Protein AF-E0WHD3-F1 (afdb_monomer)

Radius of gyration: 22.83 Å; Cα contacts (8 Å, |Δi|>4): 129; chains: 1; bounding box: 60×36×59 Å

pLDDT: mean 87.27, std 15.18, range [42.47, 98.19]

Sequence (177 aa):
YIAAASDFKAIQDRIVKFAKEGRLGIFGNGYWGNKGYKLTPEQNLIGVAHYLKGLDVQRRMSKMHALFGGKSPHPQSIVVGGVTCVQDIQNPARIALFQELLRETNDFVKRAYLPDIYMAGTAYAAEATDASQSFHGTKHKGTLGEGVGGSGGGLLSYMSYGDFRLDDTGFYKSALF

InterPro domains:
  IPR001501 Nickel-dependent hydrogenase, large subunit [PF00374] (5-129)
  IPR029014 [NiFe]-hydrogenase, large subunit [G3DSA:1.10.645.10] (2-177)
  IPR029014 [NiFe]-hydrogenase, large subunit [SSF56762] (4-134)
  IPR050867 [NiFe]/[NiFeSe] hydrogenase large subunit [PTHR42958] (16-167)

Nearest PDB structures (foldseek):
  5a4m-assembly1_L  TM=8.940E-01  e=2.247E-07  Escherichia coli str. K-12 substr. MC4100
  4ue3-assembly1_MMM  TM=9.348E-01  e=5.293E-07  Escherichia coli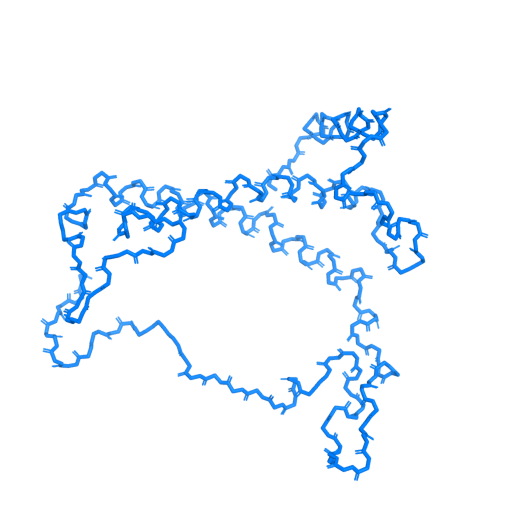 K-12
  6en9-assembly1_M  TM=8.917E-01  e=4.380E-06  Escherichia coli
  6g7m-assembly1_M  TM=8.377E-01  e=3.292E-06  Escherichia coli K-12
  5xvb-assembly1_L  TM=8.432E-01  e=6.533E-0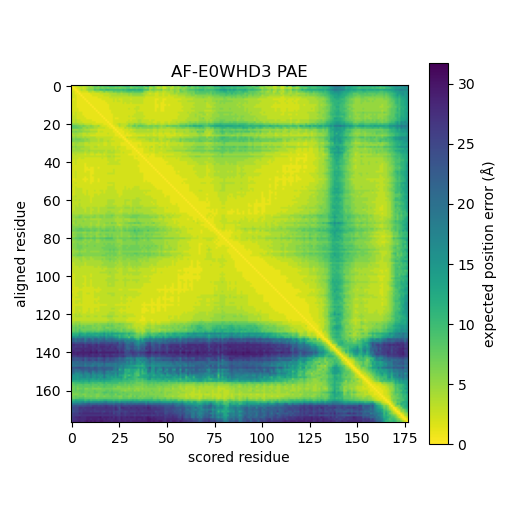6  Citrobacter sp. S-77

Mean predicted aligned error: 7.63 Å

Secondary structure (DSSP, 8-state):
----HHHHHHHHHHHHHHHHTS--GGGTT--TT-TT----HHHHHHHHHHHHHHHHHHHHHHHHHHHHHSSSSS-S-EETTEES-HHHHT-HHHHHHHHHHHHHHHHHIIIIIHHHHHHHHHHHHHHHT-GGG-----TTS-STTTTSGGG-GGGTS--------SS--TTS-PPP-

Solvent-accessible surface area (backbone atoms only — not comparable to full-atom values): 10648 Å² total; per-residue (Å²): 101,85,83,54,69,67,57,56,49,54,51,49,53,51,51,53,53,49,56,72,68,68,68,46,66,94,61,51,95,55,74,78,87,43,87,83,66,71,71,50,73,68,55,47,51,51,52,51,54,50,51,62,49,45,64,55,46,54,54,49,55,40,47,52,44,21,66,56,18,79,33,62,82,79,55,71,20,76,49,96,94,52,64,71,38,58,71,44,70,72,30,66,70,52,51,51,50,40,52,50,46,48,51,57,47,49,48,44,41,66,45,37,51,50,53,50,50,52,54,50,49,64,69,43,42,69,64,54,60,29,41,85,56,24,52,80,58,54,101,88,48,81,69,66,18,62,72,51,1,56,53,37,42,60,81,82,57,75,85,78,93,77,78,83,79,89,65,74,59,91,88,50,89,71,79,86,130

Structure (mmCIF, N/CA/C/O backbone):
data_AF-E0WHD3-F1
#
_entry.id   AF-E0WHD3-F1
#
loop_
_atom_site.group_PDB
_atom_site.id
_atom_site.type_symbol
_atom_site.label_atom_id
_atom_site.label_alt_id
_atom_site.label_comp_id
_atom_site.label_asym_id
_atom_site.label_entity_id
_atom_site.label_seq_id
_atom_site.pdbx_PDB_ins_code
_atom_site.Cartn_x
_atom_site.Cartn_y
_atom_site.Cartn_z
_atom_site.occupancy
_atom_site.B_iso_or_equiv
_atom_site.auth_seq_id
_atom_site.auth_comp_id
_atom_site.auth_asym_id
_atom_site.auth_atom_id
_atom_site.pdbx_PDB_model_num
ATOM 1 N N . TYR A 1 1 ? 2.901 -9.736 8.187 1.00 84.94 1 TYR A N 1
ATOM 2 C CA . TYR A 1 1 ? 4.160 -9.162 7.652 1.00 84.94 1 TYR A CA 1
ATOM 3 C C . TYR A 1 1 ? 4.984 -8.546 8.778 1.00 84.94 1 TYR A C 1
ATOM 5 O O . TYR A 1 1 ? 6.112 -8.976 8.977 1.00 84.94 1 TYR A O 1
ATOM 13 N N . ILE A 1 2 ? 4.410 -7.615 9.551 1.00 87.44 2 ILE A N 1
ATOM 14 C CA . ILE A 1 2 ? 4.883 -7.285 10.907 1.00 87.44 2 ILE A CA 1
ATOM 15 C C . ILE A 1 2 ? 4.317 -8.351 11.852 1.00 87.44 2 ILE A C 1
ATOM 17 O O . ILE A 1 2 ? 3.164 -8.749 11.679 1.00 87.44 2 ILE A O 1
ATOM 21 N N . ALA A 1 3 ? 5.127 -8.874 12.773 1.00 83.69 3 ALA A N 1
ATOM 22 C CA . ALA A 1 3 ? 4.718 -9.999 13.621 1.00 83.69 3 ALA A CA 1
ATOM 23 C C . ALA A 1 3 ? 5.261 -9.942 15.055 1.00 83.69 3 ALA A C 1
ATOM 25 O O . ALA A 1 3 ? 4.664 -10.546 15.942 1.00 83.69 3 ALA A O 1
ATOM 26 N N . ALA A 1 4 ? 6.364 -9.232 15.314 1.00 91.00 4 ALA A N 1
ATOM 27 C CA . ALA A 1 4 ? 6.920 -9.167 16.659 1.00 91.00 4 ALA A CA 1
ATOM 28 C C . ALA A 1 4 ? 6.126 -8.189 17.538 1.00 91.00 4 ALA A C 1
ATOM 30 O O . ALA A 1 4 ? 5.823 -7.065 17.135 1.00 91.00 4 ALA A O 1
ATOM 31 N N . ALA A 1 5 ? 5.836 -8.594 18.777 1.00 92.38 5 ALA A N 1
ATOM 32 C CA . ALA A 1 5 ? 5.147 -7.743 19.750 1.00 92.38 5 ALA A CA 1
ATOM 33 C C . ALA A 1 5 ? 5.912 -6.435 20.029 1.00 92.38 5 ALA A C 1
ATOM 35 O O . ALA A 1 5 ? 5.300 -5.384 20.215 1.00 92.38 5 ALA A O 1
ATOM 36 N N . SER A 1 6 ? 7.248 -6.483 19.994 1.00 95.25 6 SER A N 1
ATOM 37 C CA . SER A 1 6 ? 8.114 -5.307 20.110 1.00 95.25 6 SER A CA 1
ATOM 38 C C . SER A 1 6 ? 7.874 -4.282 19.001 1.00 95.25 6 SER A C 1
ATOM 40 O O . SER A 1 6 ? 7.873 -3.084 19.276 1.00 95.25 6 SER A O 1
ATOM 42 N N . ASP A 1 7 ? 7.620 -4.733 17.770 1.00 95.12 7 ASP A N 1
ATOM 43 C CA . ASP A 1 7 ? 7.391 -3.844 16.628 1.00 95.12 7 ASP A CA 1
ATOM 44 C C . ASP A 1 7 ? 6.055 -3.116 16.777 1.00 95.12 7 ASP A C 1
ATOM 46 O O . ASP A 1 7 ? 5.981 -1.895 16.633 1.00 95.12 7 ASP A O 1
ATOM 50 N N . PHE A 1 8 ? 4.999 -3.850 17.141 1.00 96.19 8 PHE A N 1
ATOM 51 C CA . PHE A 1 8 ? 3.692 -3.255 17.417 1.00 96.19 8 PHE A CA 1
ATOM 52 C C . PHE A 1 8 ? 3.748 -2.280 18.590 1.00 96.19 8 PHE A C 1
ATOM 54 O O . PHE A 1 8 ? 3.137 -1.212 18.523 1.00 96.19 8 PHE A O 1
ATOM 61 N N . LYS A 1 9 ? 4.523 -2.601 19.632 1.00 96.69 9 LYS A N 1
ATOM 62 C CA . LYS A 1 9 ? 4.722 -1.699 20.765 1.00 96.69 9 LYS A CA 1
ATOM 63 C C . LYS A 1 9 ? 5.420 -0.407 20.343 1.00 96.69 9 LYS A C 1
ATOM 65 O O . LYS A 1 9 ? 4.922 0.674 20.646 1.00 96.69 9 LYS A O 1
ATOM 70 N N . ALA A 1 10 ? 6.501 -0.501 19.572 1.00 96.75 10 ALA A N 1
ATOM 71 C CA . ALA A 1 10 ? 7.208 0.671 19.059 1.00 96.75 10 ALA A CA 1
ATOM 72 C C . ALA A 1 10 ? 6.309 1.554 18.172 1.00 96.75 10 ALA A C 1
ATOM 74 O O . ALA A 1 10 ? 6.348 2.784 18.260 1.00 96.75 10 ALA A O 1
ATOM 75 N N . ILE A 1 11 ? 5.461 0.939 17.343 1.00 96.75 11 ILE A N 1
ATOM 76 C CA . ILE A 1 11 ? 4.484 1.650 16.508 1.00 96.75 11 ILE A CA 1
ATOM 77 C C . ILE A 1 11 ? 3.426 2.337 17.373 1.00 96.75 11 ILE A C 1
ATOM 79 O O . ILE A 1 11 ? 3.158 3.522 17.172 1.00 96.75 11 ILE A O 1
ATOM 83 N N . GLN A 1 12 ? 2.864 1.636 18.359 1.00 96.56 12 GLN A N 1
ATOM 84 C CA . GLN A 1 12 ? 1.905 2.209 19.302 1.00 96.56 12 GLN A CA 1
ATOM 85 C C . GLN A 1 12 ? 2.506 3.413 20.035 1.00 96.56 12 GLN A C 1
ATOM 87 O O . GLN A 1 12 ? 1.883 4.472 20.085 1.00 96.56 12 GLN A O 1
ATOM 92 N N . ASP A 1 13 ? 3.730 3.288 20.548 1.00 97.75 13 ASP A N 1
ATOM 93 C CA . ASP A 1 13 ? 4.409 4.364 21.271 1.00 97.75 13 ASP A CA 1
ATOM 94 C C . ASP A 1 13 ? 4.660 5.577 20.366 1.00 97.75 13 ASP A C 1
ATOM 96 O O . ASP A 1 13 ? 4.455 6.722 20.781 1.00 97.75 13 ASP A O 1
ATOM 100 N N . ARG A 1 14 ? 5.014 5.346 19.094 1.00 96.50 14 ARG A N 1
ATOM 101 C CA . ARG A 1 14 ? 5.138 6.406 18.084 1.00 96.50 14 ARG A CA 1
ATOM 102 C C . ARG A 1 14 ? 3.805 7.118 17.834 1.00 96.50 14 ARG A C 1
ATOM 104 O O . ARG A 1 14 ? 3.796 8.347 17.766 1.00 96.50 14 ARG A O 1
ATOM 111 N N . ILE A 1 15 ? 2.698 6.380 17.716 1.00 94.94 15 ILE A N 1
ATOM 112 C CA . ILE A 1 15 ? 1.350 6.946 17.521 1.00 94.94 15 ILE A CA 1
ATOM 113 C C . ILE A 1 15 ? 0.931 7.764 18.745 1.00 94.94 15 ILE A C 1
ATOM 115 O O . ILE A 1 15 ? 0.479 8.897 18.602 1.00 94.94 15 ILE A O 1
ATOM 119 N N . VAL A 1 16 ? 1.126 7.226 19.952 1.00 95.81 16 VAL A N 1
ATOM 120 C CA . VAL A 1 16 ? 0.795 7.913 21.209 1.00 95.81 16 VAL A CA 1
ATOM 121 C C . VAL A 1 16 ? 1.602 9.197 21.351 1.00 95.81 16 VAL A C 1
ATOM 123 O O . VAL A 1 16 ? 1.042 10.232 21.711 1.00 95.81 16 VAL A O 1
ATOM 126 N N . LYS A 1 17 ? 2.903 9.159 21.046 1.00 96.88 17 LYS A N 1
ATOM 127 C CA . LYS A 1 17 ? 3.744 10.358 21.048 1.00 96.88 17 LYS A CA 1
ATOM 128 C C . LYS A 1 17 ? 3.211 11.400 20.064 1.00 96.88 17 LYS A C 1
ATOM 130 O O . LYS A 1 17 ? 3.003 12.537 20.468 1.00 96.88 17 LYS A O 1
ATOM 135 N N . PHE A 1 18 ? 2.937 11.001 18.821 1.00 95.44 18 PHE A N 1
ATOM 136 C CA . PHE A 1 18 ? 2.384 11.888 17.796 1.00 95.44 18 PHE A CA 1
ATOM 137 C C . PHE A 1 18 ? 1.052 12.519 18.235 1.00 95.44 18 PHE A C 1
ATOM 139 O O . PHE A 1 18 ? 0.865 13.725 18.104 1.00 95.44 18 PHE A O 1
ATOM 146 N N . ALA A 1 19 ? 0.150 11.731 18.826 1.00 94.19 19 ALA A N 1
ATOM 147 C CA . ALA A 1 19 ? -1.133 12.227 19.313 1.00 94.19 19 ALA A CA 1
ATOM 148 C C . ALA A 1 19 ? -0.980 13.234 20.467 1.00 94.19 19 ALA A C 1
ATOM 150 O O . ALA A 1 19 ? -1.669 14.254 20.497 1.00 94.19 19 ALA A O 1
ATOM 151 N N . LYS A 1 20 ? -0.040 12.986 21.391 1.00 95.88 20 LYS A N 1
ATOM 152 C CA . LYS A 1 20 ? 0.255 13.877 22.526 1.00 95.88 20 LYS A CA 1
ATOM 153 C C . LYS A 1 20 ? 0.829 15.232 22.112 1.00 95.88 20 LYS A C 1
ATOM 155 O O . LYS A 1 20 ? 0.697 16.185 22.870 1.00 95.88 20 LYS A O 1
ATOM 160 N N . GLU A 1 21 ? 1.430 15.346 20.929 1.00 94.94 21 GLU A N 1
ATOM 161 C CA . GLU A 1 21 ? 1.894 16.638 20.403 1.00 94.94 21 GLU A CA 1
ATOM 162 C C . GLU A 1 21 ? 0.740 17.583 20.015 1.00 94.94 21 GLU A C 1
ATOM 164 O O . GLU A 1 21 ? 0.988 18.750 19.716 1.00 94.94 21 GLU A O 1
ATOM 169 N N . GLY A 1 22 ? -0.509 17.102 19.963 1.00 90.12 22 GLY A N 1
ATOM 170 C CA . GLY A 1 22 ? -1.705 17.902 19.660 1.00 90.12 22 GLY A CA 1
ATOM 171 C C . GLY A 1 22 ? -1.852 18.327 18.192 1.00 90.12 22 GLY A C 1
ATOM 172 O O . GLY A 1 22 ? -2.927 18.743 17.768 1.00 90.12 22 GLY A O 1
ATOM 173 N N . ARG A 1 23 ? -0.803 18.176 17.375 1.00 93.38 23 ARG A N 1
ATOM 174 C CA . ARG A 1 23 ? -0.792 18.486 15.935 1.00 93.38 23 ARG A CA 1
ATOM 175 C C . ARG A 1 23 ? -1.121 17.241 15.115 1.00 93.38 23 ARG A C 1
ATOM 177 O O . ARG A 1 23 ? -0.262 16.672 14.450 1.00 93.38 23 ARG A O 1
ATOM 184 N N . LEU A 1 24 ? -2.386 16.827 15.160 1.00 93.19 24 LEU A N 1
ATOM 185 C CA . LEU A 1 24 ? -2.846 15.560 14.574 1.00 93.19 24 LEU A CA 1
ATOM 186 C C . LEU A 1 24 ? -2.788 15.497 13.036 1.00 93.19 24 LEU A C 1
ATOM 188 O O . LEU A 1 24 ? -2.906 14.412 12.469 1.00 93.19 24 LEU A O 1
ATOM 192 N N . GLY A 1 25 ? -2.596 16.629 12.350 1.00 94.44 25 GLY A N 1
ATOM 193 C CA . GLY A 1 25 ? -2.476 16.680 10.891 1.00 94.44 25 GLY A CA 1
ATOM 194 C C . GLY A 1 25 ? -3.680 16.037 10.201 1.00 94.44 25 GLY A C 1
ATOM 195 O O . GLY A 1 25 ? -4.820 16.385 10.498 1.00 94.44 25 GLY A O 1
ATOM 196 N N . ILE A 1 26 ? -3.420 15.053 9.333 1.00 93.44 26 ILE A N 1
ATOM 197 C CA . ILE A 1 26 ? -4.458 14.299 8.607 1.00 93.44 26 ILE A CA 1
ATOM 198 C C . ILE A 1 26 ? -5.407 13.498 9.516 1.00 93.44 26 ILE A C 1
ATOM 200 O O . ILE A 1 26 ? -6.435 13.025 9.047 1.00 93.44 26 ILE A O 1
ATOM 204 N N . PHE A 1 27 ? -5.080 13.338 10.802 1.00 94.38 27 PHE A N 1
ATOM 205 C CA . PHE A 1 27 ? -5.921 12.643 11.780 1.00 94.38 27 PHE A CA 1
ATOM 206 C C . PHE A 1 27 ? -6.767 13.599 12.638 1.00 94.38 27 PHE A C 1
ATOM 208 O O . PHE A 1 27 ? -7.570 13.142 13.456 1.00 94.38 27 PHE A O 1
ATOM 215 N N . GLY A 1 28 ? -6.595 14.917 12.483 1.00 93.44 28 GLY A N 1
ATOM 216 C CA . GLY A 1 28 ? -7.414 15.919 13.165 1.00 93.44 28 GLY A CA 1
ATOM 217 C C . GLY A 1 28 ? -8.857 15.908 12.657 1.00 93.44 28 GLY A C 1
ATOM 218 O O . GLY A 1 28 ? -9.087 15.736 11.465 1.00 93.44 28 GLY A O 1
ATOM 219 N N . ASN A 1 29 ? -9.827 16.087 13.561 1.00 92.38 29 ASN A N 1
ATOM 220 C CA . ASN A 1 29 ? -11.269 16.082 13.256 1.00 92.38 29 ASN A CA 1
ATOM 221 C C . ASN A 1 29 ? -11.767 14.833 12.496 1.00 92.38 29 ASN A C 1
ATOM 223 O O . ASN A 1 29 ? -12.755 14.897 11.768 1.00 92.38 29 ASN A O 1
ATOM 227 N N . GLY A 1 30 ? -11.094 13.691 12.663 1.00 93.19 30 GLY A N 1
ATOM 228 C CA . GLY A 1 30 ? -11.572 12.416 12.133 1.00 93.19 30 GLY A CA 1
ATOM 229 C C . GLY A 1 30 ? -12.798 11.894 12.889 1.00 93.19 30 GLY A C 1
ATOM 230 O O . GLY A 1 30 ? -13.063 12.283 14.025 1.00 93.19 30 GLY A O 1
ATOM 231 N N . TYR A 1 31 ? -13.516 10.946 12.285 1.00 96.19 31 TYR A N 1
ATOM 232 C CA . TYR A 1 31 ? -14.720 10.319 12.853 1.00 96.19 31 TYR A CA 1
ATOM 233 C C . TYR A 1 31 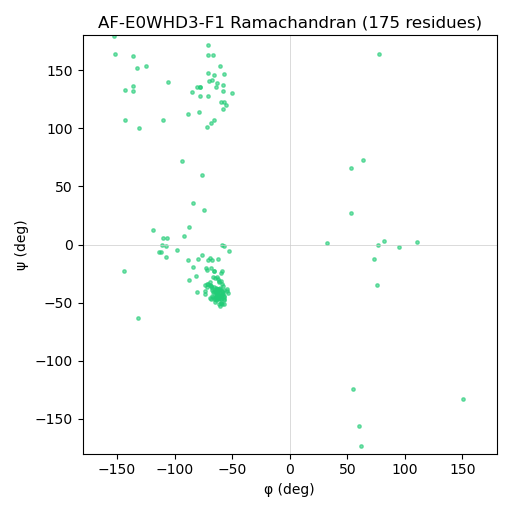? -14.427 9.311 13.984 1.00 96.19 31 TYR A C 1
ATOM 235 O O . TYR A 1 31 ? -15.133 8.317 14.139 1.00 96.19 31 TYR A O 1
ATOM 243 N N . TRP A 1 32 ? -13.348 9.503 14.743 1.00 94.75 32 TRP A N 1
ATOM 244 C CA . TRP A 1 32 ? -12.884 8.565 15.766 1.00 94.75 32 TRP A CA 1
ATOM 245 C C . TRP A 1 32 ? -13.967 8.316 16.826 1.00 94.75 32 TRP A C 1
ATOM 247 O O . TRP A 1 32 ? -14.586 9.254 17.320 1.00 94.75 32 TRP A O 1
ATOM 257 N N . GLY A 1 33 ? -14.213 7.046 17.161 1.00 94.25 33 GLY A N 1
ATOM 258 C CA . GLY A 1 33 ? -15.290 6.646 18.079 1.00 94.25 33 GLY A CA 1
ATOM 259 C C . GLY A 1 33 ? -16.683 6.538 17.443 1.00 94.25 33 GLY A C 1
ATOM 260 O O . GLY A 1 33 ? -17.646 6.240 18.148 1.00 94.25 33 GLY A O 1
ATOM 261 N N . ASN A 1 34 ? -16.817 6.751 16.129 1.00 96.31 34 ASN A N 1
ATOM 262 C CA . ASN A 1 34 ? -18.067 6.490 15.417 1.00 96.31 34 ASN A CA 1
ATOM 263 C C . ASN A 1 34 ? -18.487 5.014 15.572 1.00 96.31 34 ASN A C 1
ATOM 265 O O . ASN A 1 34 ? -17.657 4.116 15.439 1.00 96.31 34 ASN A O 1
ATOM 269 N N . LYS A 1 35 ? -19.785 4.769 15.810 1.00 94.00 35 LYS A N 1
ATOM 270 C CA . LYS A 1 35 ? -20.374 3.424 15.976 1.00 94.00 35 LYS A CA 1
ATOM 271 C C . LYS A 1 35 ? -20.171 2.508 14.765 1.00 94.00 35 LYS A C 1
ATOM 273 O O . LYS A 1 35 ? -20.232 1.294 14.909 1.00 94.00 35 LYS A O 1
ATOM 278 N N . GLY A 1 36 ? -19.951 3.094 13.593 1.00 91.94 36 GLY A N 1
ATOM 279 C CA . GLY A 1 36 ? -19.603 2.382 12.377 1.00 91.94 36 GLY A CA 1
ATOM 280 C C . GLY A 1 36 ? -18.213 1.755 12.423 1.00 91.94 36 GLY A C 1
ATOM 281 O O . GLY A 1 36 ? -17.983 0.826 11.677 1.00 91.94 36 GLY A O 1
ATOM 282 N N . TYR A 1 37 ? -17.283 2.175 13.288 1.00 95.81 37 TYR A N 1
ATOM 283 C CA . TYR A 1 37 ? -15.988 1.497 13.404 1.00 95.81 37 TYR A CA 1
ATOM 284 C C . TYR A 1 37 ? -16.101 0.215 14.231 1.00 95.81 37 TYR A C 1
ATOM 286 O O . TYR A 1 37 ? -16.348 0.259 15.434 1.00 95.81 37 TYR A O 1
ATOM 294 N N . LYS A 1 38 ? -15.880 -0.930 13.578 1.00 95.69 38 LYS A N 1
ATOM 295 C CA . LYS A 1 38 ? -16.105 -2.269 14.155 1.00 95.69 38 LYS A CA 1
ATOM 296 C C . LYS A 1 38 ? -14.843 -3.048 14.509 1.00 95.69 38 LYS A C 1
ATOM 298 O O . LYS A 1 38 ? 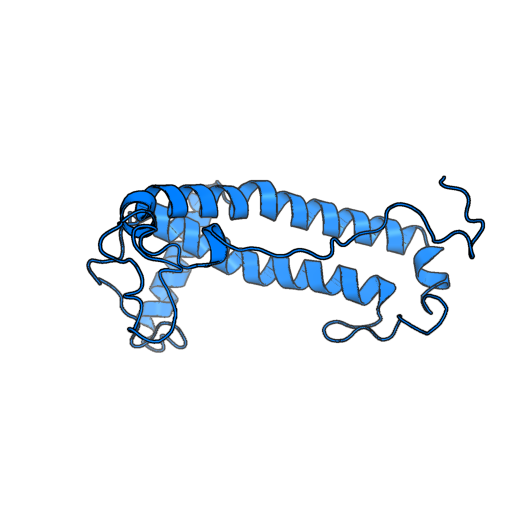-14.937 -4.087 15.156 1.00 95.69 38 LYS A O 1
ATOM 303 N N . LEU A 1 39 ? -13.674 -2.581 14.076 1.00 97.31 39 LEU A N 1
ATOM 304 C CA . LEU A 1 39 ? -12.410 -3.258 14.368 1.00 97.31 39 LEU A CA 1
ATOM 305 C C . LEU A 1 39 ? -12.046 -3.124 15.850 1.00 97.31 39 LEU A C 1
ATOM 307 O O . LEU A 1 39 ? -12.193 -2.045 16.432 1.00 97.31 39 LEU A O 1
ATOM 311 N N . THR A 1 40 ? -11.509 -4.192 16.444 1.00 97.31 40 THR A N 1
ATOM 312 C CA . THR A 1 40 ? -10.970 -4.143 17.813 1.00 97.31 40 THR A CA 1
ATOM 313 C C . THR A 1 40 ? -9.726 -3.242 17.886 1.00 97.31 40 THR A C 1
ATOM 315 O O . THR A 1 40 ? -9.113 -2.938 16.855 1.00 97.31 40 THR A O 1
ATOM 318 N N . PRO A 1 41 ? -9.296 -2.795 19.081 1.00 96.56 41 PRO A N 1
ATOM 319 C CA . PRO A 1 41 ? -8.057 -2.029 19.229 1.00 96.56 41 PRO A CA 1
ATOM 320 C C . PRO A 1 41 ? -6.822 -2.729 18.637 1.00 96.56 41 PRO A C 1
ATOM 322 O O . PRO A 1 41 ? -5.995 -2.078 17.999 1.00 96.56 41 PRO A O 1
ATOM 325 N N . GLU A 1 42 ? -6.717 -4.052 18.780 1.00 95.88 42 GLU A N 1
ATOM 326 C CA . GLU A 1 42 ? -5.619 -4.861 18.237 1.00 95.88 42 GLU A CA 1
ATOM 327 C C . GLU A 1 42 ? -5.651 -4.882 16.706 1.00 95.88 42 GLU A C 1
ATOM 329 O O . GLU A 1 42 ? -4.626 -4.665 16.060 1.00 95.88 42 GLU A O 1
ATOM 334 N N . GLN A 1 43 ? -6.835 -5.080 16.119 1.00 97.06 43 GLN A N 1
ATOM 335 C CA . GLN A 1 43 ? -7.026 -5.049 14.667 1.00 97.06 43 GLN A CA 1
ATOM 336 C C . GLN A 1 43 ? -6.705 -3.667 14.085 1.00 97.06 43 GLN A C 1
ATOM 338 O O . GLN A 1 43 ? -6.039 -3.568 13.055 1.00 97.06 43 GLN A O 1
ATOM 343 N N . ASN A 1 44 ? -7.111 -2.592 14.769 1.00 97.38 44 ASN A N 1
ATOM 344 C CA . ASN A 1 44 ? -6.745 -1.230 14.386 1.00 97.38 44 ASN A CA 1
ATOM 345 C C . ASN A 1 44 ? -5.227 -1.016 14.442 1.00 97.38 44 ASN A C 1
ATOM 347 O O . ASN A 1 44 ? -4.665 -0.422 13.524 1.00 97.38 44 ASN A O 1
ATOM 351 N N . LEU A 1 45 ? -4.542 -1.516 15.476 1.00 97.06 45 LEU A N 1
ATOM 352 C CA . LEU A 1 45 ? -3.086 -1.393 15.578 1.00 97.06 45 LEU A CA 1
ATOM 353 C C . LEU A 1 45 ? -2.367 -2.147 14.449 1.00 97.06 45 LEU A C 1
ATOM 355 O O . LEU A 1 45 ? -1.418 -1.608 13.880 1.00 97.06 45 LEU A O 1
ATOM 359 N N . ILE A 1 46 ? -2.840 -3.345 14.084 1.00 97.06 46 ILE A N 1
ATOM 360 C CA . ILE A 1 46 ? -2.339 -4.089 12.917 1.00 97.06 46 ILE A CA 1
ATOM 361 C C . ILE A 1 46 ? -2.540 -3.270 11.638 1.00 97.06 46 ILE A C 1
ATOM 363 O O . ILE A 1 46 ? -1.578 -3.038 10.903 1.00 97.06 46 ILE A O 1
ATOM 367 N N . GLY A 1 47 ? -3.756 -2.762 11.414 1.00 96.69 47 GLY A N 1
ATOM 368 C CA . GLY A 1 47 ? -4.082 -1.954 10.240 1.00 96.69 47 GLY A CA 1
ATOM 369 C C . GLY A 1 47 ? -3.225 -0.691 10.131 1.00 96.69 47 GLY A C 1
ATOM 370 O O . GLY A 1 47 ? -2.690 -0.397 9.065 1.00 96.69 47 GLY A O 1
ATOM 371 N N . VAL A 1 48 ? -3.008 0.034 11.233 1.00 96.00 48 VAL A N 1
ATOM 372 C CA . VAL A 1 48 ? -2.144 1.227 11.241 1.00 96.00 48 VAL A CA 1
ATOM 373 C C . VAL A 1 48 ? -0.676 0.858 11.010 1.00 96.00 48 VAL A C 1
ATOM 375 O O . VAL A 1 48 ? 0.027 1.557 10.277 1.00 96.00 48 VAL A O 1
ATOM 378 N N . ALA A 1 49 ? -0.198 -0.245 11.589 1.00 97.12 49 ALA A N 1
ATOM 379 C CA . ALA A 1 49 ? 1.164 -0.722 11.369 1.00 97.12 49 ALA A CA 1
ATOM 380 C C . ALA A 1 49 ? 1.419 -1.024 9.882 1.00 97.12 49 ALA A C 1
ATOM 382 O O . ALA A 1 49 ? 2.414 -0.564 9.309 1.00 97.12 49 ALA A O 1
ATOM 383 N N . HIS A 1 50 ? 0.497 -1.736 9.232 1.00 97.88 50 HIS A N 1
ATOM 384 C CA . HIS A 1 50 ? 0.580 -2.018 7.802 1.00 97.88 50 HIS A CA 1
ATOM 385 C C . HIS A 1 50 ? 0.335 -0.778 6.932 1.00 97.88 50 HIS A C 1
ATOM 387 O O . HIS A 1 50 ? 1.020 -0.632 5.923 1.00 97.88 50 HIS A O 1
ATOM 393 N N . TYR A 1 51 ? -0.529 0.161 7.335 1.00 96.88 51 TYR A N 1
ATOM 394 C CA . TYR A 1 51 ? -0.703 1.453 6.657 1.00 96.88 51 TYR A CA 1
ATOM 395 C C . TYR A 1 51 ? 0.619 2.224 6.577 1.00 96.88 51 TYR A C 1
ATOM 397 O O . TYR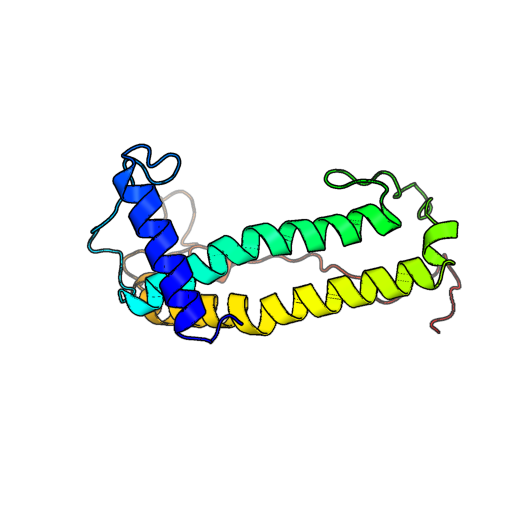 A 1 51 ? 1.052 2.622 5.494 1.00 96.88 51 TYR A O 1
ATOM 405 N N . LEU A 1 52 ? 1.309 2.377 7.714 1.00 95.50 52 LEU A N 1
ATOM 406 C CA . LEU A 1 52 ? 2.598 3.068 7.765 1.00 95.50 52 LEU A CA 1
ATOM 407 C C . LEU A 1 52 ? 3.652 2.351 6.920 1.00 95.50 52 LEU A C 1
ATOM 409 O O . LEU A 1 52 ? 4.419 3.007 6.218 1.00 95.50 52 LEU A O 1
ATOM 413 N N . LYS A 1 53 ? 3.667 1.013 6.932 1.00 95.94 53 LYS A N 1
ATOM 414 C CA . LYS A 1 53 ? 4.579 0.240 6.084 1.00 95.94 53 LYS A CA 1
ATOM 415 C C . LYS A 1 53 ? 4.241 0.361 4.596 1.00 95.94 53 LYS A C 1
ATOM 417 O O . LYS A 1 53 ? 5.150 0.421 3.768 1.00 95.94 53 LYS A O 1
ATOM 422 N N . GLY A 1 54 ? 2.959 0.437 4.252 1.00 97.25 54 GLY A N 1
ATOM 423 C CA . GLY A 1 54 ? 2.474 0.615 2.886 1.00 97.25 54 GLY A CA 1
ATOM 424 C C . GLY A 1 54 ? 3.022 1.883 2.232 1.00 97.25 54 GLY A C 1
ATOM 425 O O . GLY A 1 54 ? 3.383 1.849 1.056 1.00 97.25 54 GLY A O 1
ATOM 426 N N . LEU A 1 55 ? 3.195 2.963 3.005 1.00 96.44 55 LEU A N 1
ATOM 427 C CA . LEU A 1 55 ? 3.815 4.210 2.533 1.00 96.44 55 LEU A CA 1
ATOM 428 C C . LEU A 1 55 ? 5.270 4.023 2.070 1.00 96.44 55 LEU A C 1
ATOM 430 O O . LEU A 1 55 ? 5.702 4.696 1.134 1.00 96.44 55 LEU A O 1
ATOM 434 N N . ASP A 1 56 ? 6.018 3.089 2.659 1.00 95.06 56 ASP A N 1
ATOM 435 C CA . ASP A 1 56 ? 7.366 2.745 2.193 1.00 95.06 56 ASP A CA 1
ATOM 436 C C . ASP A 1 56 ? 7.324 1.798 0.986 1.00 95.06 56 ASP A C 1
ATOM 438 O O . ASP A 1 56 ? 8.091 1.953 0.030 1.00 95.06 56 ASP A O 1
ATOM 442 N N . VAL A 1 57 ? 6.416 0.818 1.010 1.00 97.19 57 VAL A N 1
ATOM 443 C CA . VAL A 1 57 ? 6.286 -0.205 -0.040 1.00 97.19 57 VAL A CA 1
ATOM 444 C C . VAL A 1 57 ? 5.844 0.413 -1.370 1.00 97.19 57 VAL A C 1
ATOM 446 O O . VAL A 1 57 ? 6.423 0.100 -2.409 1.00 97.19 57 VAL A O 1
ATOM 449 N N . GLN A 1 58 ? 4.909 1.366 -1.366 1.00 96.81 58 GLN A N 1
ATOM 450 C CA . GLN A 1 58 ? 4.485 2.059 -2.593 1.00 96.81 58 GLN A CA 1
ATOM 451 C C . GLN A 1 58 ? 5.639 2.828 -3.266 1.00 96.81 58 GLN A C 1
ATOM 453 O O . GLN A 1 58 ? 5.749 2.871 -4.496 1.00 96.81 58 GLN A O 1
ATOM 458 N N . ARG A 1 59 ? 6.591 3.348 -2.474 1.00 96.69 59 ARG A N 1
ATOM 459 C CA . ARG A 1 59 ? 7.808 3.978 -3.006 1.00 96.69 59 ARG A CA 1
ATOM 460 C C . ARG A 1 59 ? 8.709 2.947 -3.690 1.00 96.69 59 ARG A C 1
ATOM 462 O O . ARG A 1 59 ? 9.328 3.267 -4.704 1.00 96.69 59 ARG A O 1
ATOM 469 N N . ARG A 1 60 ? 8.800 1.721 -3.161 1.00 96.94 60 ARG A N 1
ATOM 470 C CA . ARG A 1 60 ? 9.544 0.609 -3.788 1.00 96.94 60 ARG A CA 1
ATOM 471 C C . ARG A 1 60 ? 8.916 0.214 -5.125 1.00 96.94 60 ARG A C 1
ATOM 473 O O . ARG A 1 60 ? 9.641 0.119 -6.110 1.00 96.94 60 ARG A O 1
ATOM 480 N N . MET A 1 61 ? 7.588 0.112 -5.186 1.00 96.62 61 MET A N 1
ATOM 481 C CA . MET A 1 61 ? 6.853 -0.130 -6.438 1.00 96.62 61 MET A CA 1
ATOM 482 C C . MET A 1 61 ? 7.121 0.976 -7.473 1.00 96.62 61 MET A C 1
ATOM 484 O O . MET A 1 61 ? 7.429 0.695 -8.627 1.00 96.62 61 MET A O 1
ATOM 488 N N . SER A 1 62 ? 7.132 2.245 -7.054 1.00 97.31 62 SER A N 1
ATOM 489 C CA . SER A 1 62 ? 7.467 3.369 -7.944 1.00 97.31 62 SER A CA 1
ATOM 490 C C . SER A 1 62 ? 8.893 3.307 -8.511 1.00 97.31 62 SER A C 1
ATOM 492 O O . SER A 1 62 ? 9.134 3.777 -9.622 1.00 97.31 62 SER A O 1
ATOM 494 N N . LYS A 1 63 ? 9.853 2.709 -7.791 1.00 97.12 63 LYS A N 1
ATOM 495 C CA . LYS A 1 63 ? 11.213 2.497 -8.316 1.00 97.12 63 LYS A CA 1
ATOM 496 C C . LYS A 1 63 ? 11.238 1.472 -9.443 1.00 97.12 63 LYS A C 1
ATOM 498 O O . LYS A 1 63 ? 11.997 1.668 -10.385 1.00 97.12 63 LYS A O 1
ATOM 503 N N . MET A 1 64 ? 10.407 0.429 -9.378 1.00 97.00 64 MET A N 1
ATOM 504 C CA . MET A 1 64 ? 10.287 -0.542 -10.472 1.00 97.00 64 MET A CA 1
ATOM 505 C C . MET A 1 64 ? 9.879 0.149 -11.773 1.00 97.00 64 MET A C 1
ATOM 507 O O . MET A 1 64 ? 10.455 -0.116 -12.822 1.00 97.00 64 MET A O 1
ATOM 511 N N . HIS A 1 65 ? 8.952 1.104 -11.681 1.00 95.88 65 HIS A N 1
ATOM 512 C CA . HIS A 1 65 ? 8.555 1.927 -12.815 1.00 95.88 65 HIS A CA 1
ATOM 513 C C . HIS A 1 65 ? 9.711 2.790 -13.337 1.00 95.88 65 HIS A C 1
ATOM 515 O O . HIS A 1 65 ? 9.951 2.849 -14.538 1.00 95.88 65 HIS A O 1
ATOM 521 N N . ALA A 1 66 ? 10.477 3.417 -12.441 1.00 96.81 66 ALA A N 1
ATOM 522 C CA . ALA A 1 66 ? 11.608 4.260 -12.819 1.00 96.81 66 ALA A CA 1
ATOM 523 C C . ALA A 1 66 ? 12.770 3.484 -13.468 1.00 96.81 66 ALA A C 1
ATOM 525 O O . ALA A 1 66 ? 13.474 4.067 -14.288 1.00 96.81 66 ALA A O 1
ATOM 526 N N . LEU A 1 67 ? 12.959 2.192 -13.158 1.00 96.94 67 LEU A N 1
ATOM 527 C CA . LEU A 1 67 ? 14.020 1.369 -13.762 1.00 96.94 67 LEU A CA 1
ATOM 528 C C . LEU A 1 67 ? 13.906 1.283 -15.284 1.00 96.94 67 LEU A C 1
ATOM 530 O O . LEU A 1 67 ? 14.921 1.360 -15.963 1.00 96.94 67 LEU A O 1
ATOM 534 N N . PHE A 1 68 ? 12.683 1.152 -15.800 1.00 96.94 68 PHE A N 1
ATOM 535 C CA . PHE A 1 68 ? 12.428 1.049 -17.239 1.00 96.94 68 PHE A CA 1
ATOM 536 C C . PHE A 1 68 ? 11.709 2.271 -17.809 1.00 96.94 68 PHE A C 1
ATOM 538 O O . PHE A 1 68 ? 11.526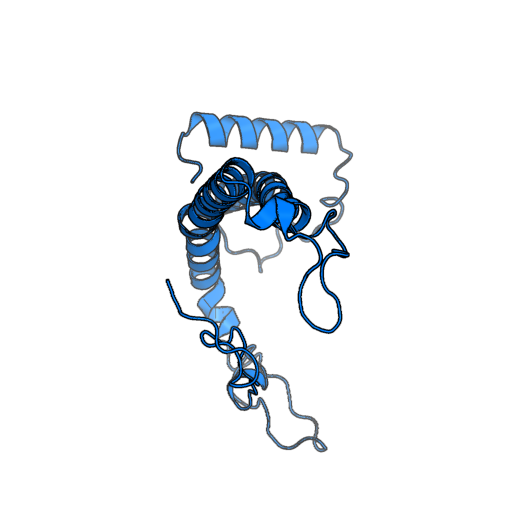 2.349 -19.016 1.00 96.94 68 PHE A O 1
ATOM 545 N N . GLY A 1 69 ? 11.271 3.208 -16.967 1.00 95.50 69 GLY A N 1
ATOM 546 C CA . GLY A 1 69 ? 10.501 4.400 -17.336 1.00 95.50 69 GLY A CA 1
ATOM 547 C C . GLY A 1 69 ? 11.228 5.726 -17.123 1.00 95.50 69 GLY A C 1
ATOM 548 O O . GLY A 1 69 ? 10.683 6.778 -17.465 1.00 95.50 69 GLY A O 1
ATOM 549 N N . GLY A 1 70 ? 12.420 5.699 -16.518 1.00 95.31 70 GLY A N 1
ATOM 550 C CA . GLY A 1 70 ? 13.228 6.866 -16.149 1.00 95.31 70 GLY A CA 1
ATOM 551 C C . GLY A 1 70 ? 12.721 7.619 -14.913 1.00 95.31 70 GLY A C 1
ATOM 552 O O . GLY A 1 70 ? 13.523 8.112 -14.121 1.00 95.31 70 GLY A O 1
ATOM 553 N N . LYS A 1 71 ? 11.399 7.690 -14.704 1.00 96.06 71 LYS A N 1
ATOM 554 C CA . LYS A 1 71 ? 10.769 8.341 -13.544 1.00 96.06 71 LYS A CA 1
ATOM 555 C C . LYS A 1 71 ? 9.409 7.734 -13.186 1.00 96.06 71 LYS A C 1
ATOM 557 O O . LYS A 1 71 ? 8.792 7.043 -13.991 1.00 96.06 71 LYS A O 1
ATOM 562 N N . SER A 1 72 ? 8.944 8.040 -11.977 1.00 95.62 72 SER A N 1
ATOM 563 C CA . SER A 1 72 ? 7.577 7.791 -11.510 1.00 95.62 72 SER A CA 1
ATOM 564 C C . SER A 1 72 ? 7.136 8.958 -10.613 1.00 95.62 72 SER A C 1
ATOM 566 O O . SER A 1 72 ? 7.919 9.335 -9.735 1.00 95.62 72 SER A O 1
ATOM 568 N N . PRO A 1 73 ? 5.930 9.533 -10.788 1.00 95.31 73 PRO A N 1
ATOM 569 C CA . PRO A 1 73 ? 4.927 9.219 -11.816 1.00 95.31 73 PRO A CA 1
ATOM 570 C C . PRO A 1 73 ? 5.334 9.676 -13.238 1.00 95.31 73 PRO A C 1
ATOM 572 O O . PRO A 1 73 ? 6.321 10.390 -13.413 1.00 95.31 73 PRO A O 1
ATOM 575 N N . HIS A 1 74 ? 4.547 9.274 -14.247 1.00 96.12 74 HIS A N 1
ATOM 576 C CA . HIS A 1 74 ? 4.688 9.625 -15.675 1.00 96.12 74 HIS A CA 1
ATOM 577 C C . HIS A 1 74 ? 5.979 9.129 -16.361 1.00 96.12 74 HIS A C 1
ATOM 579 O O . HIS A 1 74 ? 6.849 9.943 -16.686 1.00 96.12 74 HIS A O 1
ATOM 585 N N . PRO A 1 75 ? 6.109 7.821 -16.637 1.00 95.38 75 PRO A N 1
ATOM 586 C CA . PRO A 1 75 ? 7.266 7.279 -17.350 1.00 95.38 75 PRO A CA 1
ATOM 587 C C . PRO A 1 75 ? 7.372 7.906 -18.744 1.00 95.38 75 PRO A C 1
ATOM 589 O O . PRO A 1 75 ? 6.372 8.328 -19.323 1.00 95.38 75 PRO A O 1
ATOM 592 N N . GLN A 1 76 ? 8.581 7.968 -19.292 1.00 94.94 76 GLN A N 1
ATOM 593 C CA . GLN A 1 76 ? 8.831 8.523 -20.634 1.00 94.94 76 GLN A CA 1
ATOM 594 C C . GLN A 1 76 ? 9.429 7.485 -21.587 1.00 94.94 76 GLN A C 1
ATOM 596 O O . GLN A 1 76 ? 9.933 7.837 -22.649 1.00 94.94 76 GLN A O 1
ATOM 601 N N . SER A 1 77 ? 9.416 6.207 -21.200 1.00 95.69 77 SER A N 1
ATOM 602 C CA . SER A 1 77 ? 10.010 5.156 -22.020 1.00 95.69 77 SER A CA 1
ATOM 603 C C . SER A 1 77 ? 9.093 4.618 -23.104 1.00 95.69 77 SER A C 1
ATOM 605 O O . SER A 1 77 ? 9.595 4.034 -24.053 1.00 95.69 77 SER A O 1
ATOM 607 N N . ILE A 1 78 ? 7.778 4.808 -22.992 1.00 94.44 78 ILE A N 1
ATOM 608 C CA . ILE A 1 78 ? 6.810 4.317 -23.976 1.00 94.44 78 ILE A CA 1
ATOM 609 C C . ILE A 1 78 ? 6.819 5.243 -25.192 1.00 94.44 78 ILE A C 1
ATOM 611 O O . ILE A 1 78 ? 6.640 6.454 -25.059 1.00 94.44 78 ILE A O 1
ATOM 615 N N . VAL A 1 79 ? 6.986 4.662 -26.376 1.00 94.25 79 VAL A N 1
ATOM 616 C CA . VAL A 1 79 ? 6.944 5.360 -27.665 1.00 94.25 79 VAL A CA 1
ATOM 617 C C . VAL A 1 79 ? 6.127 4.553 -28.669 1.00 94.25 79 VAL A C 1
ATOM 619 O O . VAL A 1 79 ? 5.894 3.357 -28.491 1.00 94.25 79 VAL A O 1
ATOM 622 N N . VAL A 1 80 ? 5.688 5.191 -29.756 1.00 93.31 80 VAL A N 1
ATOM 623 C CA . VAL A 1 80 ? 5.066 4.452 -30.863 1.00 93.31 80 VAL A CA 1
ATOM 624 C C . VAL A 1 80 ? 6.080 3.439 -31.401 1.00 93.31 80 VAL A C 1
ATOM 626 O O . VAL A 1 80 ? 7.184 3.812 -31.788 1.00 93.31 80 VAL A O 1
ATOM 629 N N . GLY A 1 81 ? 5.701 2.159 -31.400 1.00 89.56 81 GLY A N 1
ATOM 630 C CA . GLY A 1 81 ? 6.550 1.050 -31.839 1.00 89.56 81 GLY A CA 1
ATOM 631 C C . GLY A 1 81 ? 7.326 0.322 -30.733 1.00 89.56 81 GLY A C 1
ATOM 632 O O . GLY A 1 81 ? 7.999 -0.653 -31.055 1.00 89.56 81 GLY A O 1
ATOM 633 N N . GLY A 1 82 ? 7.236 0.732 -29.460 1.00 90.56 82 GLY A N 1
ATOM 634 C CA . GLY A 1 82 ? 7.830 -0.019 -28.346 1.00 90.56 82 GLY A CA 1
ATOM 635 C C . GLY A 1 82 ? 8.269 0.848 -27.166 1.00 90.56 82 GLY A C 1
ATOM 636 O O . GLY A 1 82 ? 7.519 1.696 -26.681 1.00 90.56 82 GLY A O 1
ATOM 637 N N . VAL A 1 83 ? 9.494 0.612 -26.683 1.00 94.88 83 VAL A N 1
ATOM 638 C CA . VAL A 1 83 ? 10.080 1.319 -25.535 1.00 94.88 83 VAL A CA 1
ATOM 639 C C . VAL A 1 83 ? 11.505 1.803 -25.809 1.00 94.88 83 VAL A C 1
ATOM 641 O O . VAL A 1 83 ? 12.242 1.189 -26.575 1.00 94.88 83 VAL A O 1
ATOM 644 N N . THR A 1 84 ? 11.924 2.886 -25.153 1.00 96.38 84 THR A N 1
ATOM 645 C CA . THR A 1 84 ? 13.269 3.474 -25.307 1.00 96.38 84 THR A CA 1
ATOM 646 C C . THR A 1 84 ? 14.323 2.881 -24.365 1.00 96.38 84 THR A C 1
ATOM 648 O O . THR A 1 84 ? 15.517 3.074 -24.578 1.00 96.38 84 THR A O 1
ATOM 651 N N . CYS A 1 85 ? 13.920 2.122 -23.342 1.00 95.94 85 CYS A N 1
ATOM 652 C CA . CYS A 1 85 ? 14.787 1.588 -22.282 1.00 95.94 85 CYS A CA 1
ATOM 653 C C . CYS A 1 85 ? 15.513 0.274 -22.648 1.00 95.94 85 CYS A C 1
ATOM 655 O O . CYS A 1 85 ? 15.721 -0.591 -21.799 1.00 95.94 85 CYS A O 1
ATOM 657 N N . VAL A 1 86 ? 15.922 0.114 -23.912 1.00 95.31 86 VAL A N 1
ATOM 658 C CA . VAL A 1 86 ? 16.527 -1.131 -24.432 1.00 95.31 86 VAL A CA 1
ATOM 659 C C . VAL A 1 86 ? 17.790 -1.525 -23.658 1.00 95.31 86 VAL A C 1
ATOM 661 O O . VAL A 1 86 ? 17.953 -2.688 -23.293 1.00 95.31 86 VAL A O 1
ATOM 664 N N . GLN A 1 87 ? 18.657 -0.557 -23.346 1.00 95.44 87 GLN A N 1
ATOM 665 C CA . GLN A 1 87 ? 19.891 -0.810 -22.592 1.00 95.44 87 GLN A CA 1
ATOM 666 C C . GLN A 1 87 ? 19.620 -1.271 -21.154 1.00 95.44 87 GLN A C 1
ATOM 668 O O . GLN A 1 87 ? 20.335 -2.130 -20.645 1.00 95.44 87 GLN A O 1
ATOM 673 N N . ASP A 1 88 ? 18.584 -0.736 -20.500 1.00 95.69 88 ASP A N 1
ATOM 674 C CA . ASP A 1 88 ? 18.209 -1.156 -19.148 1.00 95.69 88 ASP A CA 1
ATOM 675 C C . ASP A 1 88 ? 17.586 -2.558 -19.146 1.00 95.69 88 ASP A C 1
ATOM 677 O O . ASP A 1 88 ? 17.861 -3.338 -18.237 1.00 95.69 88 ASP A O 1
ATOM 681 N N . ILE A 1 89 ? 16.803 -2.913 -20.172 1.00 94.44 89 ILE A N 1
ATOM 682 C CA . ILE A 1 89 ? 16.240 -4.267 -20.337 1.00 94.44 89 ILE A CA 1
ATOM 683 C C . ILE A 1 89 ? 17.355 -5.302 -20.540 1.00 94.44 89 ILE A C 1
ATOM 685 O O . ILE A 1 89 ? 17.303 -6.391 -19.973 1.00 94.44 89 ILE A O 1
ATOM 689 N N . GLN A 1 90 ? 18.387 -4.962 -21.315 1.00 95.19 90 GLN A N 1
ATOM 690 C CA . GLN A 1 90 ? 19.530 -5.845 -21.572 1.00 95.19 90 GLN A CA 1
ATOM 691 C C . GLN A 1 90 ? 20.511 -5.936 -20.396 1.00 95.19 90 GLN A C 1
ATOM 693 O O . GLN A 1 90 ? 21.415 -6.769 -20.422 1.00 95.19 90 GLN A O 1
ATOM 698 N N . ASN A 1 91 ? 20.360 -5.100 -19.366 1.00 97.44 91 ASN A N 1
ATOM 699 C CA . ASN A 1 91 ? 21.259 -5.062 -18.222 1.00 97.44 91 ASN A CA 1
ATOM 700 C C . ASN A 1 91 ? 20.812 -6.056 -17.128 1.00 97.44 91 ASN A C 1
ATOM 702 O O . ASN A 1 91 ? 19.818 -5.802 -16.438 1.00 97.44 91 ASN A O 1
ATOM 706 N N . PRO A 1 92 ? 21.571 -7.138 -16.860 1.00 97.19 92 PRO A N 1
ATOM 707 C CA . PRO A 1 92 ? 21.182 -8.141 -15.868 1.00 97.19 92 PRO A CA 1
ATOM 708 C C . PRO A 1 92 ? 21.021 -7.575 -14.453 1.00 97.19 92 PRO A C 1
ATOM 710 O O . PRO A 1 92 ? 20.169 -8.038 -13.697 1.00 97.19 92 PRO A O 1
ATOM 713 N N . ALA A 1 93 ? 21.789 -6.541 -14.090 1.00 97.75 93 ALA A N 1
ATOM 714 C CA . ALA A 1 93 ? 21.683 -5.908 -12.779 1.00 97.75 93 ALA A CA 1
ATOM 715 C C . ALA A 1 93 ? 20.360 -5.138 -12.617 1.00 97.75 93 ALA A C 1
ATOM 717 O O . ALA A 1 93 ? 19.776 -5.136 -11.532 1.00 97.75 93 ALA A O 1
ATOM 718 N N . ARG A 1 94 ? 19.848 -4.523 -13.694 1.00 97.25 94 ARG A N 1
ATOM 719 C CA . ARG A 1 94 ? 18.532 -3.858 -13.699 1.00 97.25 94 ARG A CA 1
ATOM 720 C C . ARG A 1 94 ? 17.402 -4.870 -13.552 1.00 97.25 94 ARG A C 1
ATOM 722 O O . ARG A 1 94 ? 16.507 -4.654 -12.735 1.00 97.25 94 ARG A O 1
ATOM 729 N N . ILE A 1 95 ? 17.479 -5.984 -14.281 1.00 97.31 95 ILE A N 1
ATOM 730 C CA . ILE A 1 95 ? 16.512 -7.083 -14.173 1.00 97.31 95 ILE A CA 1
ATOM 731 C C . ILE A 1 95 ? 16.520 -7.679 -12.759 1.00 97.31 95 ILE A C 1
ATOM 733 O O . ILE A 1 95 ? 15.460 -7.825 -12.150 1.00 97.31 95 ILE A O 1
ATOM 737 N N . ALA A 1 96 ? 17.699 -7.963 -12.200 1.00 98.00 96 ALA A N 1
ATOM 738 C CA . ALA A 1 96 ? 17.828 -8.510 -10.851 1.00 98.00 96 ALA A CA 1
ATOM 739 C C . ALA A 1 96 ? 17.226 -7.574 -9.788 1.00 98.00 96 ALA A C 1
ATOM 741 O O . ALA A 1 96 ? 16.459 -8.025 -8.935 1.00 98.00 96 ALA A O 1
ATOM 742 N N . LEU A 1 97 ? 17.501 -6.267 -9.882 1.00 97.81 97 LEU A N 1
ATOM 743 C CA . LEU A 1 97 ? 16.924 -5.266 -8.984 1.00 97.81 97 LEU A CA 1
ATOM 744 C C . LEU A 1 97 ? 15.397 -5.184 -9.119 1.00 97.81 97 LEU A C 1
ATOM 746 O O . LEU A 1 97 ? 14.693 -5.099 -8.113 1.00 97.81 97 LEU A O 1
ATOM 750 N N . PHE A 1 98 ? 14.861 -5.236 -10.342 1.00 97.94 98 PHE A N 1
ATOM 751 C CA . PHE A 1 98 ? 13.413 -5.275 -10.550 1.00 97.94 98 PHE A CA 1
ATOM 752 C C . PHE A 1 98 ? 12.787 -6.505 -9.885 1.00 97.94 98 PHE A C 1
ATOM 754 O O . PHE A 1 98 ? 11.790 -6.378 -9.179 1.00 97.94 98 PHE A O 1
ATOM 761 N N . GLN A 1 99 ? 13.385 -7.686 -10.061 1.00 97.81 99 GLN A N 1
ATOM 762 C CA . GLN A 1 99 ? 12.899 -8.924 -9.450 1.00 97.81 99 GLN A CA 1
ATOM 763 C C . GLN A 1 99 ? 12.957 -8.887 -7.919 1.00 97.81 99 GLN A C 1
ATOM 765 O O . GLN A 1 99 ? 12.051 -9.399 -7.264 1.00 97.81 99 GLN A O 1
ATOM 770 N N . GLU A 1 100 ? 13.999 -8.295 -7.335 1.00 98.12 100 GLU A N 1
ATOM 771 C CA . GLU A 1 100 ? 14.099 -8.101 -5.887 1.00 98.12 100 GLU A CA 1
ATOM 772 C C . GLU A 1 100 ? 12.955 -7.226 -5.368 1.00 98.12 100 GLU A C 1
ATOM 774 O O . GLU A 1 100 ? 12.221 -7.647 -4.472 1.00 98.12 100 GLU A O 1
ATOM 779 N N . LEU A 1 101 ? 12.748 -6.057 -5.984 1.00 98.19 101 LEU A N 1
ATOM 780 C CA . LEU A 1 101 ? 11.664 -5.143 -5.623 1.00 98.19 101 LEU A CA 1
ATOM 781 C C . LEU A 1 101 ? 10.289 -5.796 -5.817 1.00 98.19 101 LEU A C 1
ATOM 783 O O . LEU A 1 101 ? 9.411 -5.654 -4.966 1.00 98.19 101 LEU A O 1
ATOM 787 N N . LEU A 1 102 ? 10.099 -6.547 -6.904 1.00 98.06 102 LEU A N 1
ATOM 788 C CA . LEU A 1 102 ? 8.871 -7.292 -7.166 1.00 98.06 102 LEU A CA 1
ATOM 789 C C . LEU A 1 102 ? 8.616 -8.356 -6.092 1.00 98.06 102 LEU A C 1
ATOM 791 O O . LEU A 1 102 ? 7.490 -8.491 -5.622 1.00 98.06 102 LEU A O 1
ATOM 795 N N . ARG A 1 103 ? 9.642 -9.108 -5.671 1.00 98.06 103 ARG A N 1
ATOM 796 C CA . ARG A 1 103 ? 9.509 -10.090 -4.583 1.00 98.06 103 ARG A CA 1
ATOM 797 C C . ARG A 1 103 ? 9.162 -9.412 -3.260 1.00 98.06 103 ARG A C 1
ATOM 799 O O . ARG A 1 103 ? 8.210 -9.842 -2.620 1.00 98.06 103 ARG A O 1
ATOM 806 N N . GLU A 1 104 ? 9.873 -8.347 -2.886 1.00 96.38 104 GLU A N 1
ATOM 807 C CA . GLU A 1 104 ? 9.624 -7.579 -1.652 1.00 96.38 104 GLU A CA 1
ATOM 808 C C . GLU A 1 104 ? 8.183 -7.038 -1.606 1.00 96.38 104 GLU A C 1
ATOM 810 O O . GLU A 1 104 ? 7.485 -7.147 -0.596 1.00 96.38 104 GLU A O 1
ATOM 815 N N . THR A 1 105 ? 7.716 -6.469 -2.717 1.00 97.62 105 THR A N 1
ATOM 816 C CA . THR A 1 105 ? 6.383 -5.861 -2.811 1.00 97.62 105 THR A CA 1
ATOM 817 C C . THR A 1 105 ? 5.272 -6.908 -2.861 1.00 97.62 105 THR A C 1
ATOM 819 O O . THR A 1 105 ? 4.284 -6.772 -2.139 1.00 97.62 105 THR A O 1
ATOM 822 N N . ASN A 1 106 ? 5.446 -7.994 -3.621 1.00 97.81 106 ASN A N 1
ATOM 823 C CA . ASN A 1 106 ? 4.510 -9.123 -3.634 1.00 97.81 106 ASN A CA 1
ATOM 824 C C . ASN A 1 106 ? 4.382 -9.781 -2.263 1.00 97.81 106 ASN A C 1
ATOM 826 O O . ASN A 1 106 ? 3.296 -10.207 -1.870 1.00 97.81 106 ASN A O 1
ATOM 830 N N . ASP A 1 107 ? 5.488 -9.876 -1.538 1.00 97.69 107 ASP A N 1
ATOM 831 C CA . ASP A 1 107 ? 5.517 -10.431 -0.199 1.00 97.69 107 ASP A CA 1
ATOM 832 C C . ASP A 1 107 ? 4.685 -9.586 0.786 1.00 97.69 107 ASP A C 1
ATOM 834 O O . ASP A 1 107 ? 3.869 -10.130 1.533 1.00 97.69 107 ASP A O 1
ATOM 838 N N . PHE A 1 108 ? 4.781 -8.254 0.712 1.00 97.94 108 PHE A N 1
ATOM 839 C CA . PHE A 1 108 ? 3.885 -7.359 1.451 1.00 97.94 108 PHE A CA 1
ATOM 840 C C . PHE A 1 108 ? 2.417 -7.527 1.031 1.00 97.94 108 PHE A C 1
ATOM 842 O O . PHE A 1 108 ? 1.543 -7.647 1.890 1.00 97.94 108 PHE A O 1
ATOM 849 N N . VAL A 1 109 ? 2.134 -7.593 -0.275 1.00 97.88 109 VAL A N 1
ATOM 850 C CA . VAL A 1 109 ? 0.764 -7.780 -0.783 1.00 97.88 109 VAL A CA 1
ATOM 851 C C . VAL A 1 109 ? 0.142 -9.060 -0.219 1.00 97.88 109 VAL A C 1
ATOM 853 O O . VAL A 1 109 ? -0.966 -9.038 0.314 1.00 97.88 109 VAL A O 1
ATOM 856 N N . LYS A 1 110 ? 0.874 -10.175 -0.276 1.00 97.81 110 LYS A N 1
ATOM 857 C CA . LYS A 1 110 ? 0.379 -11.484 0.164 1.00 97.81 110 LYS A CA 1
ATOM 858 C C . LYS A 1 110 ? 0.288 -11.617 1.684 1.00 97.81 110 LYS A C 1
ATOM 860 O O . LYS A 1 110 ? -0.615 -12.290 2.168 1.00 97.81 110 LYS A O 1
ATOM 865 N N . ARG A 1 111 ? 1.212 -11.011 2.442 1.00 97.38 111 ARG A N 1
ATOM 866 C CA . ARG A 1 111 ? 1.347 -11.229 3.899 1.00 97.38 111 ARG A CA 1
ATOM 867 C C . ARG A 1 111 ? 0.898 -10.063 4.785 1.00 97.38 111 ARG A C 1
ATOM 869 O O . ARG A 1 111 ? 1.016 -10.175 6.010 1.00 97.38 111 ARG A O 1
ATOM 876 N N . ALA A 1 112 ? 0.459 -8.950 4.206 1.00 97.25 112 ALA A N 1
ATOM 877 C CA . ALA A 1 112 ? -0.146 -7.820 4.916 1.00 97.25 112 ALA A CA 1
ATOM 878 C C . ALA A 1 112 ? -1.443 -7.389 4.238 1.00 97.25 112 ALA A C 1
ATOM 880 O O . ALA A 1 112 ? -2.506 -7.555 4.819 1.00 97.25 112 ALA A O 1
ATOM 881 N N . TYR A 1 113 ? -1.364 -6.922 2.989 1.00 97.88 113 TYR A N 1
ATOM 882 C CA . TYR A 1 113 ? -2.511 -6.304 2.322 1.00 97.88 113 TYR A CA 1
ATOM 883 C C . TYR A 1 113 ? -3.708 -7.254 2.183 1.00 97.88 113 TYR A C 1
ATOM 885 O O . TYR A 1 113 ? -4.798 -6.920 2.633 1.00 97.88 113 TYR A O 1
ATOM 893 N N . LEU A 1 114 ? -3.521 -8.452 1.618 1.00 98.12 114 LEU A N 1
ATOM 894 C CA . LEU A 1 114 ? -4.616 -9.419 1.473 1.00 98.12 114 LEU A CA 1
ATOM 895 C C . LEU A 1 114 ? -5.216 -9.856 2.828 1.00 98.12 114 LEU A C 1
ATOM 897 O O . LEU A 1 114 ? -6.441 -9.825 2.955 1.00 98.12 114 LEU A O 1
ATOM 901 N N . PRO A 1 115 ? -4.415 -10.205 3.857 1.00 97.38 115 PRO A N 1
ATOM 902 C CA . PRO A 1 115 ? -4.932 -10.441 5.206 1.00 97.38 115 PRO A CA 1
ATOM 903 C C . PRO A 1 115 ? -5.699 -9.257 5.811 1.00 97.38 115 PRO A C 1
ATOM 905 O O . PRO A 1 115 ? -6.731 -9.476 6.442 1.00 97.38 115 PRO A O 1
ATOM 908 N N . ASP A 1 116 ? -5.245 -8.019 5.604 1.00 98.12 116 ASP A N 1
ATOM 909 C CA . ASP A 1 116 ? -5.926 -6.823 6.114 1.00 98.12 116 ASP A CA 1
ATOM 910 C C . ASP A 1 116 ? -7.285 -6.622 5.429 1.00 98.12 116 ASP A C 1
ATOM 912 O O . ASP A 1 116 ? -8.275 -6.313 6.094 1.00 98.12 116 ASP A O 1
ATOM 916 N N . ILE A 1 117 ? -7.356 -6.860 4.113 1.00 97.50 117 ILE A N 1
ATOM 917 C CA . ILE A 1 117 ? -8.618 -6.855 3.363 1.00 97.50 117 ILE A CA 1
ATOM 918 C C . ILE A 1 117 ? -9.549 -7.955 3.871 1.00 97.50 117 ILE A C 1
ATOM 920 O O . ILE A 1 117 ? -10.735 -7.700 4.052 1.00 97.50 117 ILE A O 1
ATOM 924 N N . TYR A 1 118 ? -9.037 -9.154 4.149 1.00 97.56 118 TYR A N 1
ATOM 925 C CA . TYR A 1 118 ? -9.842 -10.235 4.717 1.00 97.56 118 TYR A CA 1
ATOM 926 C C . TYR A 1 118 ? -10.377 -9.884 6.116 1.00 97.56 118 TYR A C 1
ATOM 928 O O . TYR A 1 118 ? -11.561 -10.078 6.396 1.00 97.56 118 TYR A O 1
ATOM 936 N N . MET A 1 119 ? -9.531 -9.313 6.979 1.00 97.38 119 MET A N 1
ATOM 937 C CA . MET A 1 119 ? -9.904 -8.846 8.317 1.00 97.38 119 MET A CA 1
ATOM 938 C C . MET A 1 119 ? -11.012 -7.789 8.253 1.00 97.38 119 MET A C 1
ATOM 940 O O . MET A 1 119 ? -12.040 -7.935 8.915 1.00 97.38 119 MET A O 1
ATOM 944 N N . ALA A 1 120 ? -10.828 -6.748 7.435 1.00 96.06 120 ALA A N 1
ATOM 945 C CA . ALA A 1 120 ? -11.826 -5.700 7.254 1.00 96.06 120 ALA A CA 1
ATOM 946 C C . ALA A 1 120 ? -13.103 -6.254 6.603 1.00 96.06 120 ALA A C 1
ATOM 948 O O . ALA A 1 120 ? -14.195 -6.069 7.132 1.00 96.06 120 ALA A O 1
ATOM 949 N N . GLY A 1 121 ? -12.980 -7.004 5.509 1.00 94.19 121 GLY A N 1
ATOM 950 C CA . GLY A 1 121 ? -14.115 -7.606 4.810 1.00 94.19 121 GLY A CA 1
ATOM 951 C C . GLY A 1 121 ? -14.980 -8.461 5.733 1.00 94.19 121 GLY A C 1
ATOM 952 O O . GLY A 1 121 ? -16.200 -8.360 5.687 1.00 94.19 121 GLY A O 1
ATOM 953 N N . THR A 1 122 ? -14.363 -9.220 6.642 1.00 95.19 122 THR A N 1
ATOM 954 C CA . THR A 1 122 ? -15.085 -10.013 7.647 1.00 95.19 122 THR A CA 1
ATOM 955 C C . THR A 1 122 ? -15.792 -9.127 8.676 1.00 95.19 122 THR A C 1
ATOM 957 O O . THR A 1 122 ? -16.970 -9.334 8.958 1.00 95.19 122 THR A O 1
ATOM 960 N N . ALA A 1 123 ? -15.109 -8.115 9.221 1.00 95.38 123 ALA A N 1
ATOM 961 C CA . ALA A 1 123 ? -15.675 -7.225 10.240 1.00 95.38 123 ALA A CA 1
ATOM 962 C C . ALA A 1 123 ? -16.857 -6.378 9.726 1.00 95.38 123 ALA A C 1
ATOM 964 O O . ALA A 1 123 ? -17.753 -6.025 10.496 1.00 95.38 123 ALA A O 1
ATOM 965 N N . TYR A 1 124 ? -16.869 -6.071 8.427 1.00 92.56 124 TYR A N 1
ATOM 966 C CA . TYR A 1 124 ? -17.864 -5.206 7.787 1.00 92.56 124 TYR A CA 1
ATOM 967 C C . TYR A 1 124 ? -18.834 -5.951 6.851 1.00 92.56 124 TYR A C 1
AT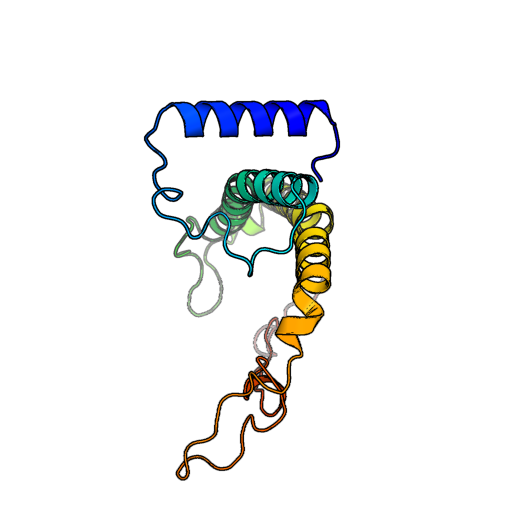OM 969 O O . TYR A 1 124 ? -19.678 -5.316 6.221 1.00 92.56 124 TYR A O 1
ATOM 977 N N . ALA A 1 125 ? -18.781 -7.287 6.788 1.00 89.12 125 ALA A N 1
ATOM 978 C CA . ALA A 1 125 ? -19.567 -8.096 5.848 1.00 89.12 125 ALA A CA 1
ATOM 979 C C . ALA A 1 125 ? -21.081 -7.819 5.905 1.00 89.12 125 ALA A C 1
ATOM 981 O O . ALA A 1 125 ? -21.736 -7.723 4.868 1.00 89.12 125 ALA A O 1
ATOM 982 N N . ALA A 1 126 ? -21.633 -7.657 7.112 1.00 86.12 126 ALA A N 1
ATOM 983 C CA . ALA A 1 126 ? -23.062 -7.409 7.300 1.00 86.12 126 ALA A CA 1
ATOM 984 C C . ALA A 1 126 ? -23.516 -6.070 6.697 1.00 86.12 126 ALA A C 1
ATOM 986 O O . ALA A 1 126 ? -24.596 -5.999 6.130 1.00 86.12 126 ALA A O 1
ATOM 987 N N . GLU A 1 127 ? -22.688 -5.023 6.777 1.00 82.81 127 GLU A N 1
ATOM 988 C CA . GLU A 1 127 ? -23.000 -3.723 6.163 1.00 82.81 127 GLU A CA 1
ATOM 989 C C . GLU A 1 127 ? -22.851 -3.777 4.645 1.00 82.81 127 GLU A C 1
ATOM 991 O O . GLU A 1 127 ? -23.686 -3.245 3.920 1.00 82.81 127 GLU A O 1
ATOM 996 N N . ALA A 1 128 ? -21.816 -4.465 4.156 1.00 79.06 128 ALA A N 1
ATOM 997 C CA . ALA A 1 128 ? -21.575 -4.615 2.724 1.00 79.06 128 ALA A CA 1
ATOM 998 C C . ALA A 1 128 ? -22.703 -5.380 2.006 1.00 79.06 128 ALA A C 1
ATOM 1000 O O . ALA A 1 128 ? -22.932 -5.166 0.819 1.00 79.06 128 ALA A O 1
ATOM 1001 N N . THR A 1 129 ? -23.406 -6.261 2.723 1.00 76.50 129 THR A N 1
ATOM 1002 C CA . THR A 1 129 ? -24.481 -7.115 2.190 1.00 76.50 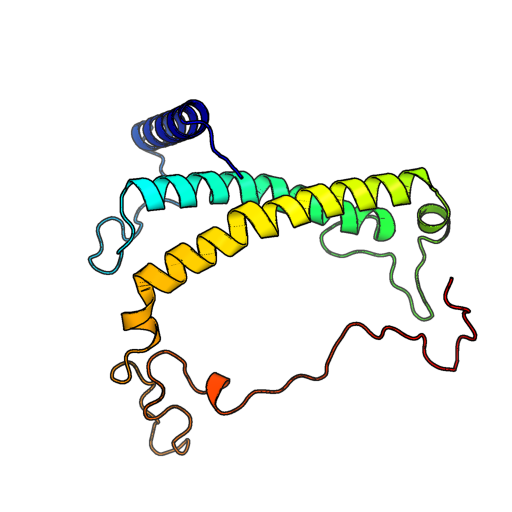129 THR A CA 1
ATOM 1003 C C . THR A 1 129 ? -25.884 -6.677 2.615 1.00 76.50 129 THR A C 1
ATOM 1005 O O . THR A 1 129 ? -26.861 -7.350 2.286 1.00 76.50 129 THR A O 1
ATOM 1008 N N . ASP A 1 130 ? -26.016 -5.545 3.311 1.00 78.38 130 ASP A N 1
ATOM 1009 C CA . ASP A 1 130 ? -27.309 -5.043 3.765 1.00 78.38 130 ASP A CA 1
ATOM 1010 C C . ASP A 1 130 ? -28.163 -4.580 2.576 1.00 78.38 130 ASP A C 1
ATOM 1012 O O . ASP A 1 130 ? -27.948 -3.507 2.003 1.00 78.38 130 ASP A O 1
ATOM 1016 N N . ALA A 1 131 ? -29.160 -5.395 2.220 1.00 71.31 131 ALA A N 1
ATOM 1017 C CA . ALA A 1 131 ? -30.105 -5.126 1.142 1.00 71.31 131 ALA A CA 1
ATOM 1018 C C . ALA A 1 131 ? -30.912 -3.835 1.361 1.00 71.31 131 ALA A C 1
ATOM 1020 O O . ALA A 1 131 ? -31.341 -3.227 0.386 1.00 71.31 131 ALA A O 1
ATOM 1021 N N . SER A 1 132 ? -31.084 -3.384 2.611 1.00 72.31 132 SER A N 1
ATOM 1022 C CA . SER A 1 132 ? -31.795 -2.138 2.928 1.00 72.31 132 SER A CA 1
ATOM 1023 C C . SER A 1 132 ? -30.998 -0.882 2.566 1.00 72.31 132 SER A C 1
ATOM 1025 O O . SER A 1 132 ? -31.586 0.175 2.354 1.00 72.31 132 SER A O 1
ATOM 1027 N N . GLN A 1 133 ? -29.674 -1.005 2.418 1.00 69.44 133 GLN A N 1
ATOM 1028 C CA . GLN A 1 133 ? -28.783 0.070 1.968 1.00 69.44 133 GLN A CA 1
ATOM 1029 C C . GLN A 1 133 ? -28.670 0.131 0.434 1.00 69.44 133 GLN A C 1
ATOM 1031 O O . GLN A 1 133 ? -27.752 0.753 -0.104 1.00 69.44 133 GLN A O 1
ATOM 1036 N N . SER A 1 134 ? -29.576 -0.530 -0.298 1.00 62.16 134 SER A N 1
ATOM 1037 C CA . SER A 1 134 ? -29.612 -0.467 -1.759 1.00 62.16 134 SER A CA 1
ATOM 1038 C C . SER A 1 134 ? -29.905 0.943 -2.258 1.00 62.16 134 SER A C 1
ATOM 1040 O O . SER A 1 134 ? -30.776 1.638 -1.733 1.00 62.16 134 SER A O 1
ATOM 1042 N N . PHE A 1 135 ? -29.200 1.358 -3.312 1.00 61.28 135 PHE A N 1
ATOM 1043 C CA . PHE A 1 135 ? -29.466 2.627 -3.980 1.00 61.28 135 PHE A CA 1
ATOM 1044 C C . PHE A 1 135 ? -30.923 2.654 -4.471 1.00 61.28 135 PHE A C 1
ATOM 1046 O O . PHE A 1 135 ? -31.312 1.860 -5.325 1.00 61.28 135 PHE A O 1
ATOM 1053 N N . HIS A 1 136 ? -31.732 3.572 -3.936 1.00 55.34 136 HIS A N 1
ATOM 1054 C CA . HIS A 1 136 ? -33.119 3.746 -4.358 1.00 55.34 136 HIS A CA 1
ATOM 1055 C C . HIS A 1 136 ? -33.155 4.250 -5.807 1.00 55.34 136 HIS A C 1
ATOM 1057 O O . HIS A 1 136 ? -32.845 5.411 -6.084 1.00 55.34 136 HIS A O 1
ATOM 1063 N N . GLY A 1 137 ? -33.536 3.377 -6.742 1.00 54.12 137 GLY A N 1
ATOM 1064 C CA . GLY A 1 137 ? -33.757 3.749 -8.135 1.00 54.12 137 GLY A CA 1
ATOM 1065 C C . GLY A 1 137 ? -34.779 4.884 -8.230 1.00 54.12 137 GLY A C 1
ATOM 1066 O O . GLY A 1 137 ? -35.922 4.756 -7.795 1.00 54.12 137 GLY A O 1
ATOM 1067 N N . THR A 1 138 ? -34.383 6.027 -8.791 1.00 49.22 138 THR A N 1
ATOM 1068 C CA . THR A 1 138 ? -35.341 7.072 -9.166 1.00 49.22 138 THR A CA 1
ATOM 1069 C C . THR A 1 138 ? -36.145 6.597 -10.377 1.00 49.22 138 THR A C 1
ATOM 1071 O O . THR A 1 138 ? -35.616 5.898 -11.240 1.00 49.22 138 THR A O 1
ATOM 1074 N N . LYS A 1 139 ? -37.419 7.009 -10.482 1.00 52.94 139 LYS A N 1
ATOM 1075 C CA . LYS A 1 139 ? -38.395 6.589 -11.520 1.00 52.94 139 LYS A CA 1
ATOM 1076 C C . LYS A 1 139 ? -37.934 6.733 -12.990 1.00 52.94 139 LYS A C 1
ATOM 1078 O O . LYS A 1 139 ? -38.657 6.322 -13.890 1.00 52.94 139 LYS A O 1
ATOM 1083 N N . HIS A 1 140 ? -36.762 7.316 -13.247 1.00 53.25 140 HIS A N 1
ATOM 1084 C CA . HIS A 1 140 ? -36.200 7.576 -14.576 1.00 53.25 140 HIS A CA 1
ATOM 1085 C C . HIS A 1 140 ? -34.962 6.731 -14.933 1.00 53.25 140 HIS A C 1
ATOM 1087 O O . HIS A 1 140 ? -34.453 6.852 -16.044 1.00 53.25 140 HIS A O 1
ATOM 1093 N N . LYS A 1 141 ? -34.485 5.850 -14.044 1.00 48.94 141 LYS A N 1
ATOM 1094 C CA . LYS A 1 141 ? -33.465 4.831 -14.346 1.00 48.94 141 LYS A CA 1
ATOM 1095 C C . LYS A 1 141 ? -33.983 3.498 -13.816 1.00 48.94 141 LYS A C 1
ATOM 1097 O O . LYS A 1 141 ? -33.966 3.284 -12.611 1.00 48.94 141 LYS A O 1
ATOM 1102 N N . GLY A 1 142 ? -34.524 2.655 -14.698 1.00 52.69 142 GLY A N 1
ATOM 1103 C CA . GLY A 1 142 ? -35.128 1.376 -14.309 1.00 52.69 142 GLY A CA 1
ATOM 1104 C C . GLY A 1 142 ? -34.197 0.561 -13.412 1.00 52.69 142 GLY A C 1
ATOM 1105 O O . GLY A 1 142 ? -33.025 0.478 -13.749 1.00 52.69 142 GLY A O 1
ATOM 1106 N N . THR A 1 143 ? -34.733 0.081 -12.280 1.00 56.75 143 THR A N 1
ATOM 1107 C CA . THR A 1 143 ? -34.371 -1.057 -11.386 1.00 56.75 143 THR A CA 1
ATOM 1108 C C . THR A 1 143 ? -32.908 -1.505 -11.185 1.00 56.75 143 THR A C 1
ATOM 1110 O O . THR A 1 143 ? -32.658 -2.447 -10.435 1.00 56.75 143 THR A O 1
ATOM 1113 N N . LEU A 1 144 ? -31.908 -0.864 -11.785 1.00 54.88 144 LEU A N 1
ATOM 1114 C CA . LEU A 1 144 ? -30.500 -1.224 -11.683 1.00 54.88 144 LEU A CA 1
ATOM 1115 C C . LEU A 1 144 ? -30.003 -0.871 -10.279 1.00 54.88 144 LEU A C 1
ATOM 1117 O O . LEU A 1 144 ? -29.710 0.288 -9.987 1.00 54.88 144 LEU A O 1
ATOM 1121 N N . GLY A 1 145 ? -29.911 -1.884 -9.419 1.00 56.06 145 GLY A N 1
ATOM 1122 C CA . GLY A 1 145 ? -29.438 -1.748 -8.042 1.00 56.06 145 GLY A CA 1
ATOM 1123 C C . GLY A 1 145 ? -30.510 -1.939 -6.963 1.00 56.06 145 GLY A C 1
ATOM 1124 O O . GLY A 1 145 ? -30.190 -1.827 -5.782 1.00 56.06 145 GLY A O 1
ATOM 1125 N N . GLU A 1 146 ? -31.756 -2.249 -7.328 1.00 59.53 146 GLU A N 1
ATOM 1126 C CA . GLU A 1 146 ? -32.793 -2.597 -6.351 1.00 59.53 146 GLU A CA 1
ATOM 1127 C C . GLU A 1 146 ? -32.500 -3.978 -5.735 1.00 59.53 146 GLU A C 1
ATOM 1129 O O . GLU A 1 146 ? -32.248 -4.946 -6.452 1.00 59.53 146 GLU A O 1
ATOM 1134 N N . GLY A 1 147 ? -32.474 -4.070 -4.401 1.00 62.41 147 GLY A N 1
ATOM 1135 C CA . GLY A 1 147 ? -32.288 -5.336 -3.677 1.00 62.41 147 GLY A CA 1
ATOM 1136 C C . GLY A 1 147 ? -30.858 -5.894 -3.623 1.00 62.41 147 GLY A C 1
ATOM 1137 O O . GLY A 1 147 ? -30.645 -6.920 -2.985 1.00 62.41 147 GLY A O 1
ATOM 1138 N N . VAL A 1 148 ? -29.861 -5.228 -4.223 1.00 59.00 148 VAL A N 1
ATOM 1139 C CA . VAL A 1 148 ? -28.440 -5.660 -4.169 1.00 59.00 148 VAL A CA 1
ATOM 1140 C C . VAL A 1 148 ? -27.645 -5.046 -3.005 1.00 59.00 148 VAL A C 1
ATOM 1142 O O . VAL A 1 148 ? -26.425 -5.203 -2.922 1.00 59.00 148 VAL A O 1
ATOM 1145 N N . GLY A 1 149 ? -28.331 -4.338 -2.103 1.00 66.00 149 GLY A N 1
ATOM 1146 C CA . GLY A 1 149 ? -27.732 -3.646 -0.960 1.00 66.00 149 GLY A CA 1
ATOM 1147 C C . GLY A 1 149 ? -26.712 -2.577 -1.344 1.00 66.00 149 GLY A C 1
ATOM 1148 O O . GLY A 1 149 ? -26.722 -2.069 -2.469 1.00 66.00 149 GLY A O 1
ATOM 1149 N N . GLY A 1 150 ? -25.795 -2.259 -0.427 1.00 63.91 150 GLY A N 1
ATOM 1150 C CA . GLY A 1 150 ? -24.701 -1.299 -0.648 1.00 63.91 150 GLY A CA 1
ATOM 1151 C C . GLY A 1 150 ? -23.741 -1.636 -1.808 1.00 63.91 150 GLY A C 1
ATOM 1152 O O . GLY A 1 150 ? -22.826 -0.865 -2.085 1.00 63.91 150 GLY A O 1
ATOM 1153 N N . SER A 1 151 ? -23.951 -2.755 -2.513 1.00 64.62 151 SER A N 1
ATOM 1154 C CA . SER A 1 151 ? -23.140 -3.232 -3.645 1.00 64.62 151 SER A CA 1
ATOM 1155 C C . SER A 1 151 ? -23.310 -2.403 -4.924 1.00 64.62 151 SER A C 1
ATOM 1157 O O . SER A 1 151 ? -22.443 -2.419 -5.799 1.00 64.62 151 SER A O 1
ATOM 1159 N N . GLY A 1 152 ? -24.427 -1.678 -5.053 1.00 67.12 152 GLY A N 1
ATOM 1160 C CA . GLY A 1 152 ? -24.736 -0.867 -6.232 1.00 67.12 152 GLY A CA 1
ATOM 1161 C C . GLY A 1 152 ? -24.874 -1.669 -7.538 1.00 67.12 152 GLY A C 1
ATOM 1162 O O . GLY A 1 152 ? -24.868 -2.898 -7.565 1.00 67.12 152 GLY A O 1
ATOM 1163 N N . GLY A 1 153 ? -25.011 -0.962 -8.664 1.00 65.06 153 GLY A N 1
ATOM 1164 C CA . GLY A 1 153 ? -25.270 -1.583 -9.974 1.00 65.06 153 GLY A CA 1
ATOM 1165 C C . GLY A 1 153 ? -24.092 -2.353 -10.591 1.00 65.06 153 GLY A C 1
ATOM 1166 O O . GLY A 1 153 ? -24.301 -3.119 -11.528 1.00 65.06 153 GLY A O 1
ATOM 1167 N N . GLY A 1 154 ? -22.870 -2.189 -10.070 1.00 67.56 154 GLY A N 1
ATOM 1168 C CA . GLY A 1 154 ? -21.662 -2.827 -10.613 1.00 67.56 154 GLY A CA 1
ATOM 1169 C C . GLY A 1 154 ? -21.644 -4.354 -10.485 1.00 67.56 154 GLY A C 1
ATOM 1170 O O . GLY A 1 154 ? -20.983 -5.019 -11.275 1.00 67.56 154 GLY A O 1
ATOM 1171 N N . LEU A 1 155 ? -22.410 -4.918 -9.542 1.00 69.69 155 LEU A N 1
ATOM 1172 C CA . LEU A 1 155 ? -22.594 -6.369 -9.421 1.00 69.69 155 LEU A CA 1
ATOM 1173 C C . LEU A 1 155 ? -23.474 -6.936 -10.551 1.00 69.69 155 LEU A C 1
ATOM 1175 O O . LEU A 1 155 ? -23.279 -8.063 -10.993 1.00 69.69 155 LEU A O 1
ATOM 1179 N N . LEU A 1 156 ? -24.453 -6.153 -11.011 1.00 71.00 156 LEU A N 1
ATOM 1180 C CA . LEU A 1 156 ? -25.443 -6.577 -12.006 1.00 71.00 156 LEU A CA 1
ATOM 1181 C C . LEU A 1 156 ? -24.965 -6.343 -13.437 1.00 71.00 156 LEU A C 1
ATOM 1183 O O . LEU A 1 156 ? -25.372 -7.041 -14.362 1.00 71.00 156 LEU A O 1
ATOM 1187 N N . SER A 1 157 ? -24.151 -5.314 -13.645 1.00 80.50 157 SER A N 1
ATOM 1188 C CA . SER A 1 157 ? -23.673 -4.923 -14.964 1.00 80.50 157 SER A CA 1
ATOM 1189 C C . SER A 1 157 ? -22.234 -4.445 -14.856 1.00 80.50 157 SER A C 1
ATOM 1191 O O . SER A 1 157 ? -21.963 -3.356 -14.352 1.00 80.50 157 SER A O 1
ATOM 1193 N N . TYR A 1 158 ? -21.316 -5.268 -15.352 1.00 84.81 158 TYR A N 1
ATOM 1194 C CA . TYR A 1 158 ? -19.892 -4.969 -15.420 1.00 84.81 158 TYR A CA 1
ATOM 1195 C C . TYR A 1 158 ? -19.387 -5.127 -16.856 1.00 84.81 158 TYR A C 1
ATOM 1197 O O . TYR A 1 158 ? -19.945 -5.876 -17.655 1.00 84.81 158 TYR A O 1
ATOM 1205 N N . MET A 1 159 ? -18.317 -4.409 -17.185 1.00 91.00 159 MET A N 1
ATOM 1206 C CA . MET A 1 159 ? -17.639 -4.493 -18.474 1.00 91.00 159 MET A CA 1
ATOM 1207 C C . MET A 1 159 ? -16.133 -4.519 -18.234 1.00 91.00 159 MET A C 1
ATOM 1209 O O . MET A 1 159 ? -15.616 -3.743 -17.433 1.00 91.00 159 MET A O 1
ATOM 1213 N N . SER A 1 160 ? -15.434 -5.397 -18.948 1.00 92.88 160 SER A N 1
ATOM 1214 C CA . SER A 1 160 ? -13.975 -5.438 -18.994 1.00 92.88 160 SER A CA 1
ATOM 1215 C C . SER A 1 160 ? -13.535 -5.627 -20.439 1.00 92.88 160 SER A C 1
ATOM 1217 O O . SER A 1 160 ? -14.052 -6.504 -21.127 1.00 92.88 160 SER A O 1
ATOM 1219 N N . TYR A 1 161 ? -12.583 -4.814 -20.897 1.00 94.44 161 TYR A N 1
ATOM 1220 C CA . TYR A 1 161 ? -11.947 -4.994 -22.207 1.00 94.44 161 TYR A CA 1
ATOM 1221 C C . TYR A 1 161 ? -10.855 -6.076 -22.188 1.00 94.44 161 TYR A C 1
ATOM 1223 O O . TYR A 1 161 ? -10.397 -6.499 -23.248 1.00 94.44 161 TYR A O 1
ATOM 1231 N N . GLY A 1 162 ? -10.443 -6.521 -20.993 1.00 92.00 162 GLY A N 1
ATOM 1232 C CA . GLY A 1 162 ? -9.221 -7.298 -20.792 1.00 92.00 162 GLY A CA 1
ATOM 1233 C C . GLY A 1 162 ? -7.957 -6.428 -20.814 1.00 92.00 162 GLY A C 1
ATOM 1234 O O . GLY A 1 162 ? -7.983 -5.275 -21.243 1.00 92.00 162 GLY A O 1
ATOM 1235 N N . ASP A 1 163 ? -6.853 -6.988 -20.324 1.00 91.19 163 ASP A N 1
ATOM 1236 C CA . ASP A 1 163 ? -5.522 -6.365 -20.304 1.00 91.19 163 ASP A CA 1
ATOM 1237 C C . ASP A 1 163 ? -4.438 -7.467 -20.334 1.00 91.19 163 ASP A C 1
ATOM 1239 O O . ASP A 1 163 ? -4.776 -8.651 -20.357 1.00 91.19 163 ASP A O 1
ATOM 1243 N N . PHE A 1 164 ? -3.153 -7.094 -20.334 1.00 87.12 164 PHE A N 1
ATOM 1244 C CA . PHE A 1 164 ? -1.986 -7.989 -20.293 1.00 87.12 164 PHE A CA 1
ATOM 1245 C C . PHE A 1 164 ? -1.997 -9.070 -21.384 1.00 87.12 164 PHE A C 1
ATOM 1247 O O . PHE A 1 164 ? -2.061 -10.268 -21.107 1.00 87.12 164 PHE A O 1
ATOM 1254 N N . ARG A 1 165 ? -1.896 -8.647 -22.651 1.00 84.94 165 ARG A N 1
ATOM 1255 C CA . ARG A 1 165 ? -1.660 -9.576 -23.769 1.00 84.94 165 ARG A CA 1
ATOM 1256 C C . ARG A 1 165 ? -0.369 -10.365 -23.515 1.00 84.94 165 ARG A C 1
ATOM 1258 O O . ARG A 1 165 ? 0.678 -9.757 -23.321 1.00 84.94 165 ARG A O 1
ATOM 1265 N N . LEU A 1 166 ? -0.470 -11.696 -23.489 1.00 82.44 166 LEU A N 1
ATOM 1266 C CA . LEU A 1 166 ? 0.669 -12.594 -23.252 1.00 82.44 166 LEU A CA 1
ATOM 1267 C C . LEU A 1 166 ? 1.499 -12.836 -24.517 1.00 82.44 166 LEU A C 1
ATOM 1269 O O . LEU A 1 166 ? 2.696 -13.082 -24.416 1.00 82.44 166 LEU A O 1
ATOM 1273 N N . ASP A 1 167 ? 0.861 -12.720 -25.681 1.00 78.31 167 ASP A N 1
ATOM 1274 C CA . ASP A 1 167 ? 1.503 -12.827 -26.985 1.00 78.31 167 ASP A CA 1
ATOM 1275 C C . ASP A 1 167 ? 1.639 -11.442 -27.623 1.00 78.31 167 ASP A C 1
ATOM 1277 O O . ASP A 1 167 ? 0.710 -10.621 -27.585 1.00 78.31 167 ASP A O 1
ATOM 1281 N N . ASP A 1 168 ? 2.778 -11.201 -28.271 1.00 67.38 168 ASP A N 1
ATOM 1282 C CA . ASP A 1 168 ? 2.925 -10.051 -29.153 1.00 67.38 168 ASP A CA 1
ATOM 1283 C C . ASP A 1 168 ? 1.989 -10.201 -30.363 1.00 67.38 168 ASP A C 1
ATOM 1285 O O . ASP A 1 168 ? 1.717 -11.293 -30.866 1.00 67.38 168 ASP A O 1
ATOM 1289 N N . THR A 1 169 ? 1.463 -9.081 -30.864 1.00 62.19 169 THR A N 1
ATOM 1290 C CA . THR A 1 169 ? 0.655 -9.096 -32.093 1.00 62.19 169 THR A CA 1
ATOM 1291 C C . THR A 1 169 ? 1.467 -9.690 -33.246 1.00 62.19 169 THR A C 1
ATOM 1293 O O . THR A 1 169 ? 2.652 -9.386 -33.350 1.00 62.19 169 THR A O 1
ATOM 1296 N N . GLY A 1 170 ? 0.831 -10.406 -34.183 1.00 57.12 170 GLY A N 1
ATOM 1297 C CA . GLY A 1 170 ? 1.497 -11.043 -35.338 1.00 57.12 170 GLY A CA 1
ATOM 1298 C C . GLY A 1 170 ? 2.307 -10.123 -36.275 1.00 57.12 170 GLY A C 1
ATOM 1299 O O . GLY A 1 170 ? 2.910 -10.607 -37.230 1.00 57.12 170 GLY A O 1
ATOM 1300 N N . PHE A 1 171 ? 2.347 -8.814 -36.009 1.00 54.88 171 PHE A N 1
ATOM 1301 C CA . PHE A 1 171 ? 3.295 -7.863 -36.596 1.00 54.88 171 PHE A CA 1
ATOM 1302 C C . PHE A 1 171 ? 4.740 -8.071 -36.119 1.00 54.88 171 PHE A C 1
ATOM 1304 O O . PHE A 1 171 ? 5.676 -7.837 -36.882 1.00 54.88 171 PHE A O 1
ATOM 1311 N N . TYR A 1 172 ? 4.931 -8.522 -34.880 1.00 56.00 172 TYR A N 1
ATOM 1312 C CA . TYR A 1 172 ? 6.236 -8.755 -34.282 1.00 56.00 172 TYR A CA 1
ATOM 1313 C C . TYR A 1 172 ? 6.415 -10.266 -34.128 1.00 56.00 172 TYR A C 1
ATOM 1315 O O . TYR A 1 172 ? 5.766 -10.900 -33.306 1.00 56.00 172 TYR A O 1
ATOM 1323 N N . LYS A 1 173 ? 7.272 -10.869 -34.961 1.00 56.31 173 LYS A N 1
ATOM 1324 C CA . LYS A 1 173 ? 7.672 -12.281 -34.827 1.00 56.31 173 LYS A CA 1
ATOM 1325 C C . LYS A 1 173 ? 8.678 -12.431 -33.680 1.00 56.31 173 LYS A C 1
ATOM 1327 O O . LYS A 1 173 ? 9.829 -12.795 -33.919 1.00 56.31 173 LYS A O 1
ATOM 1332 N N . SER A 1 174 ? 8.292 -12.073 -32.461 1.00 54.50 174 SER A N 1
ATOM 1333 C CA . SER A 1 174 ? 9.099 -12.371 -31.281 1.00 54.50 174 SER A CA 1
ATOM 1334 C C . SER A 1 174 ? 8.909 -13.846 -30.917 1.00 54.50 174 SER A C 1
ATOM 1336 O O . SER A 1 174 ? 7.808 -14.392 -30.980 1.00 54.50 174 SER A O 1
ATOM 1338 N N . ALA A 1 175 ? 10.010 -14.528 -30.612 1.00 47.38 175 ALA A N 1
ATOM 1339 C CA . ALA A 1 175 ? 9.958 -15.850 -30.008 1.00 47.38 175 ALA A CA 1
ATOM 1340 C C . ALA A 1 175 ? 9.830 -15.662 -28.494 1.00 47.38 175 ALA A C 1
ATOM 1342 O O . ALA A 1 175 ? 10.596 -14.893 -27.907 1.00 47.38 175 ALA A O 1
ATOM 1343 N N . LEU A 1 176 ? 8.877 -16.355 -27.870 1.00 43.78 176 LEU A N 1
ATOM 1344 C CA . LEU A 1 176 ? 8.885 -16.525 -26.420 1.00 43.78 176 LEU A CA 1
ATOM 1345 C C . LEU A 1 176 ? 10.135 -17.335 -26.041 1.00 43.78 176 LEU A C 1
ATOM 1347 O O . LEU A 1 176 ? 10.490 -18.292 -26.734 1.00 43.78 176 LEU A O 1
ATOM 1351 N N . PHE A 1 177 ? 10.819 -16.883 -24.993 1.00 42.47 177 PHE A N 1
ATOM 1352 C CA . PHE A 1 177 ? 12.008 -17.512 -24.412 1.00 42.47 177 PHE A CA 1
ATOM 1353 C C . PHE A 1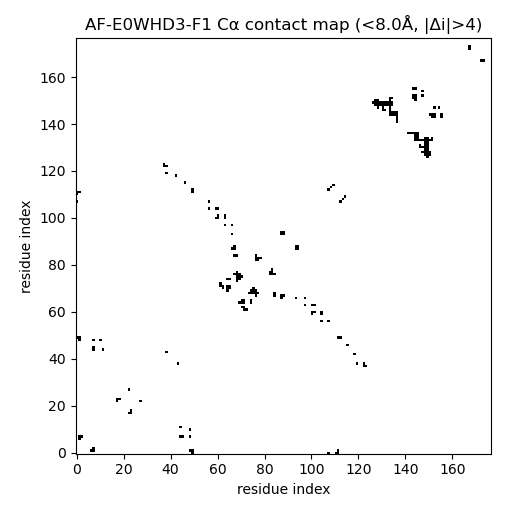 177 ? 11.679 -18.818 -23.684 1.00 42.47 177 PHE A C 1
ATOM 1355 O O . PHE A 1 177 ? 10.580 -18.910 -23.089 1.00 42.47 177 PHE A O 1
#

Foldseek 3Di:
DDDDPVLLVVLVVVVVVCVVVVCVDVNPPDPPPPPLDQDDPVLVSLVVSLVVVVVVLVVLVQVLCCLQQVGPPPRDQDDVPGGPSPVSVVDVVSVVSSVVSVVVNVCSCVPRVVVNCVSVCVRCVCQQQPQVQWDPDDPVDPDQGRRRHPPGNCVVDPDDPDDDDPDDDPVDPDDDD

Organism: NCBI:txid198431